Protein AF-A0A1I1LZX6-F1 (afdb_monomer)

pLDDT: mean 71.38, std 14.42, range [33.72, 91.56]

Sequence (367 aa):
MNTWLRYVNDFILLLLLSLLTEKGEIVHIVLFLLAGHICLLPIVKIGQNKKTWFVALFILQIIVCYSMALFSSISCVLLPFFFFLVYAKDNVSPFHKLLGAFLWFFCSFLLHMQFPSIWEIGLLILHTLLTLWMTSFNRNQQVMRLLSVTTIGVISFLIIPLFPYVRAGIAYAIQWIALGVGYILNPLFLTSEQNQTDHSLNTNLTQGKLEPPPGPTKEYDPFIIQCLTSLIIVIVAIYVIRKLYKRRHEFKLGRMSAYEPIIVGPEQESIQKRNRKLRPPNNAIRKEIFKLEKKLKPPFNRRRGETVEQWMERLRTEEDIYIQSNIIIEAYSTARYGEKEDSTLLQQFKTEAHTLYNYKKVVNKKK

Secondary structure (DSSP, 8-state):
--HHHHHHHHHHHHHHHHHHHSSS-HHHHHHHHHHHHHHHHHHHH--S-HHHHHHHHHHHHHHHHHHTT-S-TTHHHHHHHHHHHHHH-TT--HHHHHHHHHHHHHHHHHHH-SPPPHHHHHHHHHHHHHHHHHH-SSHHHHHHHHHHHHHHHHHHHHHGGGHHHHHHHHHHHHHHHHHHHHHHHHHHHHHHHHHHHHHHHHTTS----------------HHHHHHHHHHHHHHHHHHHHHHHHHTTTT---------PPPP-------GGGGG--PPPPSSHHHHHHHHHHHHPPTTSSPPTT--HHHHHHHHHHTS-----HHHHHHHHHHHHH-SS--HHHHHHHHHHHHHHHHHHHHHHHH-

Foldseek 3Di:
DPPVLLVVLLLLLLLLLLCLLAPDLNVLSVVLSVVLVVLVVVLVVPPPPSLVSLVVSLVVQLVVCVVVVSGPNVSSNVSSVSSSVSPVCPPDQLVNSLVVSVVSNVVSCVVVVDDDDPVSVVSNLVSVLSSLVVPDPDPVVNVVVNVVVVVVVVVVVVCVVVVVVVVVVVVVVVVVVVVVVCVVCVVVVVVVVVCVVVVVVVVPDDDDDDDDDDDDDDPDDVVVVVVVVVVVVVVVVVVVVVVCVVCPVPPPDDDDDDDDDDDDDPDDDDPVVVDDDDDQDDAPLSNLLVVLQVVDDPPLHDDVPADLLNSLVCCVPVVVDPAPSVLNVVQVVCSVPPPDDDPVSSVVNVVRSVSVVVVVVVVVVVD

Structure (mmCIF, N/CA/C/O backbone):
data_AF-A0A1I1LZX6-F1
#
_entry.id   AF-A0A1I1LZX6-F1
#
loop_
_atom_site.group_PDB
_atom_site.id
_atom_site.type_symbol
_atom_site.label_atom_id
_atom_site.label_alt_id
_atom_site.label_comp_id
_atom_site.label_asym_id
_atom_site.label_entity_id
_atom_site.label_seq_id
_atom_site.pdbx_PDB_ins_code
_atom_site.Cartn_x
_atom_site.Cartn_y
_atom_site.Cartn_z
_atom_site.occupancy
_atom_site.B_iso_or_equiv
_atom_site.auth_seq_id
_atom_site.auth_comp_id
_atom_site.auth_asym_id
_atom_site.auth_atom_id
_atom_site.pdbx_PDB_model_num
ATOM 1 N N . MET A 1 1 ? 20.671 -18.294 -8.561 1.00 52.97 1 MET A N 1
ATOM 2 C CA . MET A 1 1 ? 19.628 -17.320 -8.165 1.00 52.97 1 MET A CA 1
ATOM 3 C C . MET A 1 1 ? 18.414 -17.591 -9.038 1.00 52.97 1 MET A C 1
ATOM 5 O O . MET A 1 1 ? 18.595 -17.660 -10.246 1.00 52.97 1 MET A O 1
ATOM 9 N N . ASN A 1 2 ? 17.232 -17.841 -8.470 1.00 55.34 2 ASN A N 1
ATOM 10 C CA . ASN A 1 2 ? 16.067 -18.245 -9.266 1.00 55.34 2 ASN A CA 1
ATOM 11 C C . ASN A 1 2 ? 15.659 -17.095 -10.197 1.00 55.34 2 ASN A C 1
ATOM 13 O O . ASN A 1 2 ? 15.153 -16.075 -9.735 1.00 55.34 2 ASN A O 1
ATOM 17 N N . THR A 1 3 ? 15.904 -17.256 -11.497 1.00 66.94 3 THR A N 1
ATOM 18 C CA . THR A 1 3 ? 15.624 -16.269 -12.554 1.00 66.94 3 THR A CA 1
ATOM 19 C C . THR A 1 3 ? 14.176 -15.789 -12.524 1.00 66.94 3 THR A C 1
ATOM 21 O O . THR A 1 3 ? 13.921 -14.603 -12.700 1.00 66.94 3 THR A O 1
ATOM 24 N N . TRP A 1 4 ? 13.239 -16.675 -12.184 1.00 73.81 4 TRP A N 1
ATOM 25 C CA . TRP A 1 4 ? 11.821 -16.356 -12.016 1.00 73.81 4 TRP A CA 1
ATOM 26 C C . TRP A 1 4 ? 11.541 -15.296 -10.935 1.00 73.81 4 TRP A C 1
ATOM 28 O O . TRP A 1 4 ? 10.732 -14.400 -11.158 1.00 73.81 4 TRP A O 1
ATOM 38 N N . LEU A 1 5 ? 12.252 -15.327 -9.800 1.00 73.31 5 LEU A N 1
ATOM 39 C CA . LEU A 1 5 ? 12.034 -14.375 -8.700 1.00 73.31 5 LEU A CA 1
ATOM 40 C C . LEU A 1 5 ? 12.367 -12.934 -9.121 1.00 73.31 5 LEU A C 1
ATOM 42 O O . LEU A 1 5 ? 11.708 -11.990 -8.689 1.00 73.31 5 LEU A O 1
ATOM 46 N N . ARG A 1 6 ? 13.356 -12.772 -10.011 1.00 75.31 6 ARG A N 1
ATOM 47 C CA . ARG A 1 6 ? 13.731 -11.474 -10.584 1.00 75.31 6 ARG A CA 1
ATOM 48 C C . ARG A 1 6 ? 12.618 -10.912 -11.466 1.00 75.31 6 ARG A C 1
ATOM 50 O O . ARG A 1 6 ? 12.264 -9.752 -11.296 1.00 75.31 6 ARG A O 1
ATOM 57 N N . TYR A 1 7 ? 12.032 -11.737 -12.334 1.00 77.88 7 TYR A N 1
ATOM 58 C CA . TYR A 1 7 ? 10.910 -11.328 -13.185 1.00 77.88 7 TYR A CA 1
ATOM 59 C C . TYR A 1 7 ? 9.669 -10.954 -12.370 1.00 77.88 7 TYR A C 1
ATOM 61 O O . TYR A 1 7 ? 9.033 -9.946 -12.655 1.00 77.88 7 TYR A O 1
ATOM 69 N N . VAL A 1 8 ? 9.360 -11.713 -11.314 1.00 82.06 8 VAL A N 1
ATOM 70 C CA . VAL A 1 8 ? 8.247 -11.388 -10.406 1.00 82.06 8 VAL A CA 1
ATOM 71 C C . VAL A 1 8 ? 8.490 -10.059 -9.689 1.00 82.06 8 VAL A C 1
ATOM 73 O O . VAL A 1 8 ? 7.590 -9.226 -9.619 1.00 82.06 8 VAL A O 1
ATOM 76 N N . ASN A 1 9 ? 9.706 -9.822 -9.190 1.00 84.44 9 ASN A N 1
ATOM 77 C CA . ASN A 1 9 ? 10.035 -8.565 -8.521 1.00 84.44 9 ASN A CA 1
ATOM 78 C C . ASN A 1 9 ? 9.993 -7.357 -9.471 1.00 84.44 9 ASN A C 1
ATOM 80 O O . ASN A 1 9 ? 9.554 -6.280 -9.070 1.00 84.44 9 ASN A O 1
ATOM 84 N N . ASP A 1 10 ? 10.433 -7.541 -10.717 1.00 83.12 10 ASP A N 1
ATOM 85 C CA . ASP A 1 10 ? 10.398 -6.515 -11.760 1.00 83.12 10 ASP A CA 1
ATOM 86 C C . ASP A 1 10 ? 8.955 -6.204 -12.200 1.00 83.12 10 ASP A C 1
ATOM 88 O O . ASP A 1 10 ? 8.613 -5.037 -12.384 1.00 83.12 10 ASP A O 1
ATOM 92 N N . PHE A 1 11 ? 8.077 -7.211 -12.266 1.00 85.62 11 PHE A N 1
ATOM 93 C CA . PHE A 1 11 ? 6.643 -7.012 -12.496 1.00 85.62 11 PHE A CA 1
ATOM 94 C C . PHE A 1 11 ? 5.980 -6.225 -11.358 1.00 85.62 11 PHE A C 1
ATOM 96 O O . PHE A 1 11 ? 5.255 -5.265 -11.613 1.00 85.62 11 PHE A O 1
ATOM 103 N N . ILE A 1 12 ? 6.253 -6.595 -10.101 1.00 86.88 12 ILE A N 1
ATOM 104 C CA . ILE A 1 12 ? 5.717 -5.900 -8.917 1.00 86.88 12 ILE A CA 1
ATOM 105 C C . ILE A 1 12 ? 6.181 -4.442 -8.890 1.00 86.88 12 ILE A C 1
ATOM 107 O O . ILE A 1 12 ? 5.385 -3.554 -8.591 1.00 86.88 12 ILE A O 1
ATOM 111 N N . LEU A 1 13 ? 7.444 -4.186 -9.242 1.00 88.44 13 LEU A N 1
ATOM 112 C CA . LEU A 1 13 ? 7.966 -2.831 -9.384 1.00 88.44 13 LEU A CA 1
ATOM 113 C C . LEU A 1 13 ? 7.198 -2.041 -10.444 1.00 88.44 13 LEU A C 1
ATOM 115 O O . LEU A 1 13 ? 6.816 -0.903 -10.196 1.00 88.44 13 LEU A O 1
ATOM 119 N N . LEU A 1 14 ? 6.956 -2.634 -11.613 1.00 87.94 14 LEU A N 1
ATOM 120 C CA . LEU A 1 14 ? 6.262 -1.948 -12.701 1.00 87.94 14 LEU A CA 1
ATOM 121 C C . LEU A 1 14 ? 4.804 -1.652 -12.359 1.00 87.94 14 LEU A C 1
ATOM 123 O O . LEU A 1 14 ? 4.310 -0.568 -12.661 1.00 87.94 14 LEU A O 1
ATOM 127 N N . LEU A 1 15 ? 4.139 -2.587 -11.680 1.00 87.94 15 LEU A N 1
ATOM 128 C CA . LEU A 1 15 ? 2.792 -2.398 -11.158 1.00 87.94 15 LEU A CA 1
ATOM 129 C C . LEU A 1 15 ? 2.749 -1.253 -10.137 1.00 87.94 15 LEU A C 1
ATOM 131 O O . LEU A 1 15 ? 1.888 -0.384 -10.236 1.00 87.94 15 LEU A O 1
ATOM 135 N N . LEU A 1 16 ? 3.703 -1.219 -9.200 1.00 89.38 16 LEU A N 1
ATOM 136 C CA . LEU A 1 16 ? 3.833 -0.143 -8.217 1.00 89.38 16 LEU A CA 1
ATOM 137 C C . LEU A 1 16 ? 4.041 1.216 -8.894 1.00 89.38 16 LEU A C 1
ATOM 139 O O . LEU A 1 16 ? 3.320 2.160 -8.589 1.00 89.38 16 LEU A O 1
ATOM 143 N N . LEU A 1 17 ? 5.005 1.315 -9.814 1.00 89.38 17 LEU A N 1
ATOM 144 C CA . LEU A 1 17 ? 5.284 2.555 -10.542 1.00 89.38 17 LEU A CA 1
ATOM 145 C C . LEU A 1 17 ? 4.050 3.025 -11.317 1.00 89.38 17 LEU A C 1
ATOM 147 O O . LEU A 1 17 ? 3.739 4.210 -11.290 1.00 89.38 17 LEU A O 1
ATOM 151 N N . SER A 1 18 ? 3.317 2.095 -11.934 1.00 86.62 18 SER A N 1
ATOM 152 C CA . SER A 1 18 ? 2.129 2.429 -12.719 1.00 86.62 18 SER A CA 1
ATOM 153 C C . SER A 1 18 ? 0.986 2.970 -11.861 1.00 86.62 18 SER A C 1
ATOM 155 O O . SER A 1 18 ? 0.384 3.979 -12.214 1.00 86.62 18 SER A O 1
ATOM 157 N N . LEU A 1 19 ? 0.731 2.347 -10.707 1.00 87.25 19 LEU A N 1
ATOM 158 C CA . LEU A 1 19 ? -0.285 2.802 -9.750 1.00 87.25 19 LEU A CA 1
ATOM 159 C C . LEU A 1 19 ? 0.082 4.134 -9.079 1.00 87.25 19 LEU A C 1
ATOM 161 O O . LEU A 1 19 ? -0.802 4.905 -8.722 1.00 87.25 19 LEU A O 1
ATOM 165 N N . LEU A 1 20 ? 1.378 4.412 -8.906 1.00 86.00 20 LEU A N 1
ATOM 166 C CA . LEU A 1 20 ? 1.857 5.693 -8.374 1.00 86.00 20 LEU A CA 1
ATOM 167 C C . LEU A 1 20 ? 1.750 6.840 -9.384 1.00 86.00 20 LEU A C 1
ATOM 169 O O . LEU A 1 20 ? 1.715 7.999 -8.971 1.00 86.00 20 LEU A O 1
ATOM 173 N N . THR A 1 21 ? 1.767 6.522 -10.679 1.00 84.81 21 THR A N 1
ATOM 174 C CA . THR A 1 21 ? 1.682 7.491 -11.777 1.00 84.81 21 THR A CA 1
ATOM 175 C C . THR A 1 21 ? 0.237 7.832 -12.124 1.00 84.81 21 THR A C 1
ATOM 177 O O . THR A 1 21 ? -0.077 9.013 -12.231 1.00 84.81 21 THR A O 1
ATOM 180 N N . GLU A 1 22 ? -0.641 6.832 -12.261 1.00 82.19 22 GLU A N 1
ATOM 181 C CA . GLU A 1 22 ? -2.046 7.056 -12.615 1.00 82.19 22 GLU A CA 1
ATOM 182 C C . GLU A 1 22 ? -2.983 6.551 -11.510 1.00 82.19 22 GLU A C 1
ATOM 184 O O . GLU A 1 22 ? -3.030 5.358 -11.198 1.00 82.19 22 GLU A O 1
ATOM 189 N N . LYS A 1 23 ? -3.765 7.462 -10.916 1.00 72.00 23 LYS A N 1
ATOM 190 C CA . LYS A 1 23 ? -4.721 7.128 -9.852 1.00 72.00 23 LYS A CA 1
ATOM 191 C C . LYS A 1 23 ? -6.118 6.901 -10.425 1.00 72.00 23 LYS A C 1
ATOM 193 O O . LYS A 1 23 ? -6.702 7.809 -11.001 1.00 72.00 23 LYS A O 1
ATOM 198 N N . GLY A 1 24 ? -6.688 5.721 -10.174 1.00 70.00 24 GLY A N 1
ATOM 199 C CA . GLY A 1 24 ? -8.109 5.427 -10.422 1.00 70.00 24 GLY A CA 1
ATOM 200 C C . GLY A 1 24 ? -8.411 4.581 -11.662 1.00 70.00 24 GLY A C 1
ATOM 201 O O . GLY A 1 24 ? -9.478 3.980 -11.727 1.00 70.00 24 GLY A O 1
ATOM 202 N N . GLU A 1 25 ? -7.462 4.423 -12.585 1.00 77.56 25 GLU A N 1
ATOM 203 C CA . GLU A 1 25 ? -7.667 3.710 -13.856 1.00 77.56 25 GLU A CA 1
ATOM 204 C C . GLU A 1 25 ? -7.004 2.324 -13.887 1.00 77.56 25 GLU A C 1
ATOM 206 O O . GLU A 1 25 ? -6.232 1.965 -14.777 1.00 77.56 25 GLU A O 1
ATOM 211 N N . ILE A 1 26 ? -7.325 1.501 -12.885 1.00 81.44 26 ILE A N 1
ATOM 212 C CA . ILE A 1 26 ? -6.700 0.182 -12.678 1.00 81.44 26 ILE A CA 1
ATOM 213 C C . ILE A 1 26 ? -6.851 -0.721 -13.915 1.00 81.44 26 ILE A C 1
ATOM 215 O O . ILE A 1 26 ? -5.927 -1.455 -14.259 1.00 81.44 26 ILE A O 1
ATOM 219 N N . VAL A 1 27 ? -7.993 -0.656 -14.607 1.00 82.44 27 VAL A N 1
ATOM 220 C CA . VAL A 1 27 ? -8.262 -1.481 -15.796 1.00 82.44 27 VAL A CA 1
ATOM 221 C C . VAL A 1 27 ? -7.297 -1.143 -16.936 1.00 82.44 27 VAL A C 1
ATOM 223 O O . VAL A 1 27 ? -6.711 -2.055 -17.520 1.00 82.44 27 VAL A O 1
ATOM 226 N N . HIS A 1 28 ? -7.077 0.145 -17.213 1.00 83.38 28 HIS A N 1
ATOM 227 C CA . HIS A 1 28 ? -6.158 0.596 -18.262 1.00 83.38 28 HIS A CA 1
ATOM 228 C C . HIS A 1 28 ? -4.707 0.251 -17.920 1.00 83.38 28 HIS A C 1
ATOM 230 O O . HIS A 1 28 ? -3.978 -0.243 -18.780 1.00 83.38 28 HIS A O 1
ATOM 236 N N . ILE A 1 29 ? -4.314 0.385 -16.648 1.00 84.69 29 ILE A N 1
ATOM 237 C CA . ILE A 1 29 ? -2.990 -0.033 -16.163 1.00 84.69 29 ILE A CA 1
ATOM 238 C C . ILE A 1 29 ? -2.776 -1.536 -16.379 1.00 84.69 29 ILE A C 1
ATOM 240 O O . ILE A 1 29 ? -1.755 -1.945 -16.931 1.00 84.69 29 ILE A O 1
ATOM 244 N N . VAL A 1 30 ? -3.731 -2.376 -15.972 1.00 84.88 30 VAL A N 1
ATOM 245 C CA . VAL A 1 30 ? -3.618 -3.835 -16.128 1.00 84.88 30 VAL A CA 1
ATOM 246 C C . VAL A 1 30 ? -3.551 -4.220 -17.605 1.00 84.88 30 VAL A C 1
ATOM 248 O O . VAL A 1 30 ? -2.715 -5.046 -17.975 1.00 84.88 30 VAL A O 1
ATOM 251 N N . LEU A 1 31 ? -4.373 -3.599 -18.456 1.00 84.81 31 LEU A N 1
ATOM 252 C CA . LEU A 1 31 ? -4.361 -3.830 -19.900 1.00 84.81 31 LEU A CA 1
ATOM 253 C C . LEU A 1 31 ? -3.009 -3.445 -20.521 1.00 84.81 31 LEU A C 1
ATOM 255 O O . LEU A 1 31 ? -2.438 -4.232 -21.277 1.00 84.81 31 LEU A O 1
ATOM 259 N N . PHE A 1 32 ? -2.472 -2.275 -20.160 1.00 88.44 32 PHE A N 1
ATOM 260 C CA . PHE A 1 32 ? -1.161 -1.797 -20.603 1.00 88.44 32 PHE A CA 1
ATOM 261 C C . PHE A 1 32 ? -0.043 -2.767 -20.208 1.00 88.44 32 PHE A C 1
ATOM 263 O O . PHE A 1 32 ? 0.771 -3.158 -21.047 1.00 88.44 32 PHE A O 1
ATOM 270 N N . LEU A 1 33 ? -0.029 -3.209 -18.946 1.00 87.00 33 LEU A N 1
ATOM 271 C CA . LEU A 1 33 ? 0.949 -4.177 -18.457 1.00 87.00 33 LEU A CA 1
ATOM 272 C C . LEU A 1 33 ? 0.845 -5.496 -19.222 1.00 87.00 33 LEU A C 1
ATOM 274 O O . LEU A 1 33 ? 1.865 -6.024 -19.660 1.00 87.00 33 LEU A O 1
ATOM 278 N N . LEU A 1 34 ? -0.364 -6.022 -19.404 1.00 86.31 34 LEU A N 1
ATOM 279 C CA . LEU A 1 34 ? -0.589 -7.302 -20.069 1.00 86.31 34 LEU A CA 1
ATOM 280 C C . LEU A 1 34 ? -0.139 -7.244 -21.536 1.00 86.31 34 LEU A C 1
ATOM 282 O O . LEU A 1 34 ? 0.663 -8.077 -21.961 1.00 86.31 34 LEU A O 1
ATOM 286 N N . ALA A 1 35 ? -0.564 -6.219 -22.279 1.00 85.88 35 ALA A N 1
ATOM 287 C CA . ALA A 1 35 ? -0.144 -6.001 -23.661 1.00 85.88 35 ALA A CA 1
ATOM 288 C C . ALA A 1 35 ? 1.380 -5.816 -23.773 1.00 85.88 35 ALA A C 1
ATOM 290 O O . ALA A 1 35 ? 2.025 -6.445 -24.612 1.00 85.88 35 ALA A O 1
ATOM 291 N N . GLY A 1 36 ? 1.981 -5.024 -22.878 1.00 84.50 36 GLY A N 1
ATOM 292 C CA . GLY A 1 36 ? 3.429 -4.820 -22.826 1.00 84.50 36 GLY A CA 1
ATOM 293 C C . GLY A 1 36 ? 4.209 -6.118 -22.597 1.00 84.50 36 GLY A C 1
ATOM 294 O O . GLY A 1 36 ? 5.207 -6.359 -23.275 1.00 84.50 36 GLY A O 1
ATOM 295 N N . HIS A 1 37 ? 3.740 -6.991 -21.700 1.00 84.56 37 HIS A N 1
ATOM 296 C CA . HIS A 1 37 ? 4.386 -8.282 -21.438 1.00 84.56 37 HIS A CA 1
ATOM 297 C C . HIS A 1 37 ? 4.218 -9.271 -22.596 1.00 84.56 37 HIS A C 1
ATOM 299 O O . HIS A 1 37 ? 5.168 -9.987 -22.907 1.00 84.56 37 HIS A O 1
ATOM 305 N N . ILE A 1 38 ? 3.066 -9.286 -23.278 1.00 85.44 38 ILE A N 1
ATOM 306 C CA . ILE A 1 38 ? 2.883 -10.089 -24.499 1.00 85.44 38 ILE A CA 1
ATOM 307 C C . ILE A 1 38 ? 3.890 -9.656 -25.570 1.00 85.44 38 ILE A C 1
ATOM 309 O O . ILE A 1 38 ? 4.571 -10.501 -26.151 1.00 85.44 38 ILE A O 1
ATOM 313 N N . CYS A 1 39 ? 4.048 -8.347 -25.782 1.00 84.25 39 CYS A N 1
ATOM 314 C CA . CYS A 1 39 ? 5.011 -7.797 -26.736 1.00 84.25 39 CYS A CA 1
ATOM 315 C C . CYS A 1 39 ? 6.478 -8.037 -26.335 1.00 84.25 39 CYS A C 1
ATOM 317 O O . CYS A 1 39 ? 7.358 -8.037 -27.195 1.00 84.25 39 CYS A O 1
ATOM 319 N N . LEU A 1 40 ? 6.761 -8.282 -25.053 1.00 82.69 40 LEU A N 1
ATOM 320 C CA . LEU A 1 40 ? 8.104 -8.590 -24.555 1.00 82.69 40 LEU A CA 1
ATOM 321 C C . LEU A 1 40 ? 8.569 -10.008 -24.939 1.00 82.69 40 LEU A C 1
ATOM 323 O O . LEU A 1 40 ? 9.752 -10.216 -25.214 1.00 82.69 40 LEU A O 1
ATOM 327 N N . LEU A 1 41 ? 7.654 -10.984 -24.988 1.00 82.38 41 LEU A N 1
ATOM 328 C CA . LEU A 1 41 ? 7.956 -12.389 -25.305 1.00 82.38 41 LEU A CA 1
ATOM 329 C C . LEU A 1 41 ? 8.746 -12.584 -26.619 1.00 82.38 41 LEU A C 1
ATOM 331 O O . LEU A 1 41 ? 9.776 -13.268 -26.583 1.00 82.38 41 LEU A O 1
ATOM 335 N N . PRO A 1 42 ? 8.345 -11.998 -27.769 1.00 81.56 42 PRO A N 1
ATOM 336 C CA . PRO A 1 42 ? 9.115 -12.128 -29.006 1.00 81.56 42 PRO A CA 1
ATOM 337 C C . PRO A 1 42 ? 10.486 -11.443 -28.918 1.00 81.56 42 PRO A C 1
ATOM 339 O O . PRO A 1 42 ? 11.467 -11.987 -29.422 1.00 81.56 42 PRO A O 1
ATOM 342 N N . ILE A 1 43 ? 10.596 -10.305 -28.224 1.00 82.19 43 ILE A N 1
ATOM 343 C CA . ILE A 1 43 ? 11.849 -9.539 -28.095 1.00 82.19 43 ILE A CA 1
ATOM 344 C C . ILE A 1 43 ? 12.892 -10.316 -27.286 1.00 82.19 43 ILE A C 1
ATOM 346 O O . ILE A 1 43 ? 14.067 -10.353 -27.651 1.00 82.19 43 ILE A O 1
ATOM 350 N N . VAL A 1 44 ? 12.476 -10.986 -26.208 1.00 76.75 44 VAL A N 1
ATOM 351 C CA . VAL A 1 44 ? 13.378 -11.814 -25.389 1.00 76.75 44 VAL A CA 1
ATOM 352 C C . VAL A 1 44 ? 13.940 -12.989 -26.198 1.00 76.75 44 VAL A C 1
ATOM 354 O O . VAL A 1 44 ? 15.113 -13.343 -26.021 1.00 76.75 44 VAL A O 1
ATOM 357 N N . LYS A 1 45 ? 13.129 -13.552 -27.106 1.00 79.50 45 LYS A N 1
ATOM 358 C CA . LYS A 1 45 ? 13.486 -14.677 -27.984 1.00 79.50 45 LYS A CA 1
ATOM 359 C C . LYS A 1 45 ? 14.437 -14.273 -29.117 1.00 79.50 45 LYS A C 1
ATOM 361 O O . LYS A 1 45 ? 15.243 -15.090 -29.557 1.00 79.50 45 LYS A O 1
ATOM 366 N N . ILE A 1 46 ? 14.380 -13.022 -29.569 1.00 77.75 46 ILE A N 1
ATOM 367 C CA . ILE A 1 46 ? 15.256 -12.486 -30.615 1.00 77.75 46 ILE A CA 1
ATOM 368 C C . ILE A 1 46 ? 16.630 -12.165 -29.998 1.00 77.75 46 ILE A C 1
ATOM 370 O O . ILE A 1 46 ? 16.792 -11.225 -29.228 1.00 77.75 46 ILE A O 1
ATOM 374 N N . GLY A 1 47 ? 17.643 -12.985 -30.295 1.00 64.25 47 GLY A N 1
ATOM 375 C CA . GLY A 1 47 ? 18.990 -12.862 -29.715 1.00 64.25 47 GLY A CA 1
ATOM 376 C C . GLY A 1 47 ? 19.804 -11.652 -30.200 1.00 64.25 47 GLY A C 1
ATOM 377 O O . GLY A 1 47 ? 20.665 -11.171 -29.467 1.00 64.25 47 GLY A O 1
ATOM 378 N N . GLN A 1 48 ? 19.524 -11.136 -31.401 1.00 73.75 48 GLN A N 1
ATOM 379 C CA . GLN A 1 48 ? 20.258 -10.031 -32.034 1.00 73.75 48 GLN A CA 1
ATOM 380 C C . GLN A 1 48 ? 19.445 -8.725 -32.019 1.00 73.75 48 GLN A C 1
ATOM 382 O O . GLN A 1 48 ? 18.228 -8.742 -32.145 1.00 73.75 48 GLN A O 1
ATOM 387 N N . ASN A 1 49 ? 20.105 -7.570 -31.873 1.00 76.00 49 ASN A N 1
ATOM 388 C CA . ASN A 1 49 ? 19.476 -6.235 -31.905 1.00 76.00 49 ASN A CA 1
ATOM 389 C C . ASN A 1 49 ? 18.352 -5.989 -30.874 1.00 76.00 49 ASN A C 1
ATOM 391 O O . ASN A 1 49 ? 17.476 -5.152 -31.095 1.00 76.00 49 ASN A O 1
ATOM 395 N N . LYS A 1 50 ? 18.400 -6.653 -29.708 1.00 79.06 50 LYS A N 1
ATOM 396 C CA . LYS A 1 50 ? 17.408 -6.496 -28.622 1.00 79.06 50 LYS A CA 1
ATOM 397 C C . LYS A 1 50 ? 17.112 -5.037 -28.268 1.00 79.06 50 LYS A C 1
ATOM 399 O O . LYS A 1 50 ? 15.954 -4.662 -28.125 1.00 79.06 50 LYS A O 1
ATOM 404 N N . LYS A 1 51 ? 18.148 -4.195 -28.172 1.00 81.75 51 LYS A N 1
ATOM 405 C CA . LYS A 1 51 ? 18.007 -2.769 -27.829 1.00 81.75 51 LYS A CA 1
ATOM 406 C C . LYS A 1 51 ? 17.119 -2.014 -28.823 1.00 81.75 51 LYS A C 1
ATOM 408 O O . LYS A 1 51 ? 16.272 -1.241 -28.396 1.00 81.75 51 LYS A O 1
ATOM 413 N N . THR A 1 52 ? 17.275 -2.269 -30.121 1.00 84.94 52 THR A N 1
ATOM 414 C CA . THR A 1 52 ? 16.483 -1.624 -31.179 1.00 84.94 52 THR A CA 1
ATOM 415 C C . THR A 1 52 ? 15.008 -1.998 -31.069 1.00 84.94 52 THR A C 1
ATOM 417 O O . THR A 1 52 ? 14.147 -1.127 -31.147 1.00 84.94 52 THR A O 1
ATOM 420 N N . TRP A 1 53 ? 14.712 -3.271 -30.796 1.00 86.19 53 TRP A N 1
ATOM 421 C CA . TRP A 1 53 ? 13.342 -3.746 -30.586 1.00 86.19 53 TRP A CA 1
ATOM 422 C C . TRP A 1 53 ? 12.704 -3.189 -29.310 1.00 86.19 53 TRP A C 1
ATOM 424 O O . TRP A 1 53 ? 11.526 -2.843 -29.325 1.00 86.19 53 TRP A O 1
ATOM 434 N N . PHE A 1 54 ? 13.471 -3.027 -28.227 1.00 85.81 54 PHE A N 1
ATOM 435 C CA . PHE A 1 54 ? 12.986 -2.351 -27.019 1.00 85.81 54 PHE A CA 1
ATOM 436 C C . PHE A 1 54 ? 12.673 -0.870 -27.257 1.00 85.81 54 PHE A C 1
ATOM 438 O O . PHE A 1 54 ? 11.671 -0.374 -26.749 1.00 85.81 54 PHE A O 1
ATOM 445 N N . VAL A 1 55 ? 13.497 -0.166 -28.041 1.00 88.00 55 VAL A N 1
ATOM 446 C CA . VAL A 1 55 ? 13.232 1.232 -28.421 1.00 88.00 55 VAL A CA 1
ATOM 447 C C . VAL A 1 55 ? 11.997 1.326 -29.320 1.00 88.00 55 VAL A C 1
ATOM 449 O O . VAL A 1 55 ? 11.145 2.180 -29.091 1.00 88.00 55 VAL A O 1
ATOM 452 N N . ALA A 1 56 ? 11.846 0.421 -30.290 1.00 88.38 56 ALA A N 1
ATOM 453 C CA . ALA A 1 56 ? 10.654 0.359 -31.133 1.00 88.38 56 ALA A CA 1
ATOM 454 C C . ALA A 1 56 ? 9.382 0.097 -30.307 1.00 88.38 56 ALA A C 1
ATOM 456 O O . ALA A 1 56 ? 8.371 0.766 -30.512 1.00 88.38 56 ALA A O 1
ATOM 457 N N . LEU A 1 57 ? 9.447 -0.816 -29.329 1.00 89.25 57 LEU A N 1
ATOM 458 C CA . LEU A 1 57 ? 8.338 -1.085 -28.413 1.00 89.25 57 LEU A CA 1
ATOM 459 C C . LEU A 1 57 ? 7.989 0.143 -27.563 1.00 89.25 57 LEU A C 1
ATOM 461 O O . LEU A 1 57 ? 6.812 0.437 -27.394 1.00 89.25 57 LEU A O 1
ATOM 465 N N . PHE A 1 58 ? 8.988 0.875 -27.065 1.00 89.81 58 PHE A N 1
ATOM 466 C CA . PHE A 1 58 ? 8.774 2.107 -26.302 1.00 89.81 58 PHE A CA 1
ATOM 467 C C . PHE A 1 58 ? 8.038 3.174 -27.126 1.00 89.81 58 PHE A C 1
ATOM 469 O O . PHE A 1 58 ? 7.041 3.727 -26.663 1.00 89.81 58 PHE A O 1
ATOM 476 N N . ILE A 1 59 ? 8.473 3.417 -28.367 1.00 90.88 59 ILE A N 1
ATOM 477 C CA . ILE A 1 59 ? 7.817 4.379 -29.268 1.00 90.88 59 ILE A CA 1
ATOM 478 C C . ILE A 1 59 ? 6.383 3.930 -29.577 1.00 90.88 59 ILE A C 1
ATOM 480 O O . ILE A 1 59 ? 5.453 4.730 -29.490 1.00 90.88 59 ILE A O 1
ATOM 484 N N . LEU A 1 60 ? 6.191 2.645 -29.886 1.00 91.56 60 LEU A N 1
ATOM 485 C CA . LEU A 1 60 ? 4.871 2.082 -30.158 1.00 91.56 60 LEU A CA 1
ATOM 486 C C . LEU A 1 60 ? 3.931 2.235 -28.955 1.00 91.56 60 LEU A C 1
ATOM 488 O O . LEU A 1 60 ? 2.784 2.634 -29.127 1.00 91.56 60 LEU A O 1
ATOM 492 N N . GLN A 1 61 ? 4.414 1.961 -27.740 1.00 90.00 61 GLN A N 1
ATOM 493 C CA . GLN A 1 61 ? 3.635 2.122 -26.512 1.00 90.00 61 GLN A CA 1
ATOM 494 C C . GLN A 1 61 ? 3.189 3.574 -26.304 1.00 90.00 61 GLN A C 1
ATOM 496 O O . GLN A 1 61 ? 2.029 3.789 -25.972 1.00 90.00 61 GLN A O 1
ATOM 501 N N . ILE A 1 62 ? 4.055 4.564 -26.556 1.00 89.56 62 ILE A N 1
ATOM 502 C CA . ILE A 1 62 ? 3.674 5.986 -26.473 1.00 89.56 62 ILE A CA 1
ATOM 503 C C . ILE A 1 62 ? 2.569 6.313 -27.483 1.00 89.56 62 ILE A C 1
ATOM 505 O O . ILE A 1 62 ? 1.565 6.921 -27.115 1.00 89.56 62 ILE A O 1
ATOM 509 N N . ILE A 1 63 ? 2.726 5.885 -28.741 1.00 89.19 63 ILE A N 1
ATOM 510 C CA . ILE A 1 63 ? 1.740 6.136 -29.805 1.00 89.19 63 ILE A CA 1
ATOM 511 C C . ILE A 1 63 ? 0.388 5.505 -29.450 1.00 89.19 63 ILE A C 1
ATOM 513 O O . ILE A 1 63 ? -0.650 6.147 -29.603 1.00 89.19 63 ILE A O 1
ATOM 517 N N . VAL A 1 64 ? 0.381 4.267 -28.952 1.00 88.69 64 VAL A N 1
ATOM 518 C CA . VAL A 1 64 ? -0.848 3.557 -28.566 1.00 88.69 64 VAL A CA 1
ATOM 519 C C . VAL A 1 64 ? -1.509 4.210 -27.352 1.00 88.69 64 VAL A C 1
ATOM 521 O O . VAL A 1 64 ? -2.704 4.490 -27.401 1.00 88.69 64 VAL A O 1
ATOM 524 N N . CYS A 1 65 ? -0.751 4.516 -26.294 1.00 86.19 65 CYS A N 1
ATOM 525 C CA . CYS A 1 65 ? -1.286 5.188 -25.107 1.00 86.19 65 CYS A CA 1
ATOM 526 C C . CYS A 1 65 ? -1.915 6.544 -25.455 1.00 86.19 65 CYS A C 1
ATOM 528 O O . CYS A 1 65 ? -3.000 6.853 -24.966 1.00 86.19 65 CYS A O 1
ATOM 530 N N . TYR A 1 66 ? -1.265 7.313 -26.336 1.00 86.25 66 TYR A N 1
ATOM 531 C CA . TYR A 1 66 ? -1.747 8.625 -26.762 1.00 86.25 66 TYR A CA 1
ATOM 532 C C . TYR A 1 66 ? -2.959 8.535 -27.702 1.00 86.25 66 TYR A C 1
ATOM 534 O O . TYR A 1 66 ? -3.954 9.220 -27.489 1.00 86.25 66 TYR A O 1
ATOM 542 N N . SER A 1 67 ? -2.913 7.669 -28.721 1.00 83.88 67 SER A N 1
ATOM 543 C CA . SER A 1 67 ? -4.000 7.523 -29.709 1.00 83.88 67 SER A CA 1
ATOM 544 C C . SER A 1 67 ? -5.293 6.971 -29.113 1.00 83.88 67 SER A C 1
ATOM 546 O O . SER A 1 67 ? -6.376 7.365 -29.534 1.00 83.88 67 SER A O 1
ATOM 548 N N . MET A 1 68 ? -5.186 6.085 -28.123 1.00 83.19 68 MET A N 1
ATOM 549 C CA . MET A 1 68 ? -6.338 5.526 -27.419 1.00 83.19 68 MET A CA 1
ATOM 550 C C . MET A 1 68 ? -6.759 6.357 -26.198 1.00 83.19 68 MET A C 1
ATOM 552 O O . MET A 1 68 ? -7.709 5.968 -25.524 1.00 83.19 68 MET A O 1
ATOM 556 N N . ALA A 1 69 ? -6.063 7.468 -25.911 1.00 79.62 69 ALA A N 1
ATOM 557 C CA . ALA A 1 69 ? -6.289 8.336 -24.751 1.00 79.62 69 ALA A CA 1
ATOM 558 C C . ALA A 1 69 ? -6.435 7.552 -23.431 1.00 79.62 69 ALA A C 1
ATOM 560 O O . ALA A 1 69 ? -7.291 7.857 -22.606 1.00 79.62 69 ALA A O 1
ATOM 561 N N . LEU A 1 70 ? -5.611 6.512 -23.256 1.00 76.31 70 LEU A N 1
ATOM 562 C CA . LEU A 1 70 ? -5.729 5.568 -22.136 1.00 76.31 70 LEU A CA 1
ATOM 563 C C . LEU A 1 70 ? -5.282 6.153 -20.798 1.00 76.31 70 LEU A C 1
ATOM 565 O O . LEU A 1 70 ? -5.567 5.550 -19.775 1.00 76.31 70 LEU A O 1
ATOM 569 N N . PHE A 1 71 ? -4.516 7.243 -20.824 1.00 82.94 71 PHE A N 1
ATOM 570 C CA . PHE A 1 71 ? -3.934 7.879 -19.649 1.00 82.94 71 PHE A CA 1
ATOM 571 C C . PHE A 1 71 ? -3.796 9.386 -19.878 1.00 82.94 71 PHE A C 1
ATOM 573 O O . PHE A 1 71 ? -3.839 9.871 -21.012 1.00 82.94 71 PHE A O 1
ATOM 580 N N . SER A 1 72 ? -3.504 10.122 -18.808 1.00 83.00 72 SER A N 1
ATOM 581 C CA . SER A 1 72 ? -3.038 11.506 -18.867 1.00 83.00 72 SER A CA 1
ATOM 582 C C . SER A 1 72 ? -1.836 11.674 -19.809 1.00 83.00 72 SER A C 1
ATOM 584 O O . SER A 1 72 ? -0.997 10.778 -19.959 1.00 83.00 72 SER A O 1
ATOM 586 N N . SER A 1 73 ? -1.702 12.858 -20.415 1.00 82.31 73 SER A N 1
ATOM 587 C CA . SER A 1 73 ? -0.624 13.185 -21.361 1.00 82.31 73 SER A CA 1
ATOM 588 C C . SER A 1 73 ? 0.776 12.926 -20.791 1.00 82.31 73 SER A C 1
ATOM 590 O O . SER A 1 73 ? 1.671 12.498 -21.516 1.00 82.31 73 SER A O 1
ATOM 592 N N . ILE A 1 74 ? 0.967 13.155 -19.487 1.00 83.88 74 ILE A N 1
ATOM 593 C CA . ILE A 1 74 ? 2.245 12.908 -18.799 1.00 83.88 74 ILE A CA 1
ATOM 594 C C . ILE A 1 74 ? 2.493 11.398 -18.678 1.00 83.88 74 ILE A C 1
ATOM 596 O O . ILE A 1 74 ? 3.578 10.897 -18.980 1.00 83.88 74 ILE A O 1
ATOM 600 N N . SER A 1 75 ? 1.464 10.657 -18.287 1.00 83.88 75 SER A N 1
ATOM 601 C CA . SER A 1 75 ? 1.516 9.220 -18.024 1.00 83.88 75 SER A CA 1
ATOM 602 C C . SER A 1 75 ? 1.683 8.392 -19.296 1.00 83.88 75 SER A C 1
ATOM 604 O O . SER A 1 75 ? 2.366 7.368 -19.267 1.00 83.88 75 SER A O 1
ATOM 606 N N . CYS A 1 76 ? 1.186 8.885 -20.435 1.00 86.00 76 CYS A N 1
ATOM 607 C CA . CYS A 1 76 ? 1.424 8.296 -21.755 1.00 86.00 76 CYS A CA 1
ATOM 608 C C . CYS A 1 76 ? 2.913 8.180 -22.110 1.00 86.00 76 CYS A C 1
ATOM 610 O O . CYS A 1 76 ? 3.289 7.278 -22.852 1.00 86.00 76 CYS A O 1
ATOM 612 N N . VAL A 1 77 ? 3.765 9.065 -21.584 1.00 86.75 77 VAL A N 1
ATOM 613 C CA . VAL A 1 77 ? 5.222 9.015 -21.791 1.00 86.75 77 VAL A CA 1
ATOM 614 C C . VAL A 1 77 ? 5.909 8.283 -20.640 1.00 86.75 77 VAL A C 1
ATOM 616 O O . VAL A 1 77 ? 6.823 7.481 -20.845 1.00 86.75 77 VAL A O 1
ATOM 619 N N . LEU A 1 78 ? 5.455 8.543 -19.417 1.00 87.75 78 LEU A N 1
ATOM 620 C CA . LEU A 1 78 ? 6.122 8.104 -18.200 1.00 87.75 78 LEU A CA 1
ATOM 621 C C . LEU A 1 78 ? 5.957 6.595 -17.933 1.00 87.75 78 LEU A C 1
ATOM 623 O O . LEU A 1 78 ? 6.913 5.937 -17.520 1.00 87.75 78 LEU A O 1
ATOM 627 N N . LEU A 1 79 ? 4.788 6.019 -18.240 1.00 87.88 79 LEU A N 1
ATOM 628 C CA . LEU A 1 79 ? 4.530 4.581 -18.088 1.00 87.88 79 LEU A CA 1
ATOM 629 C C . LEU A 1 79 ? 5.375 3.728 -19.057 1.00 87.88 79 LEU A C 1
ATOM 631 O O . LEU A 1 79 ? 6.083 2.831 -18.582 1.00 87.88 79 LEU A O 1
ATOM 635 N N . PRO A 1 80 ? 5.409 4.009 -20.379 1.00 89.38 80 PRO A N 1
ATOM 636 C CA . PRO A 1 80 ? 6.346 3.341 -21.284 1.00 89.38 80 PRO A CA 1
ATOM 637 C C . PRO A 1 80 ? 7.808 3.544 -20.881 1.00 89.38 80 PRO A C 1
ATOM 639 O O . PRO A 1 80 ? 8.627 2.641 -21.048 1.00 89.38 80 PRO A O 1
ATOM 642 N N . PHE A 1 81 ? 8.153 4.701 -20.308 1.00 88.44 81 PHE A N 1
ATOM 643 C CA . PHE A 1 81 ? 9.522 4.977 -19.877 1.00 88.44 81 PHE A CA 1
ATOM 644 C C . PHE A 1 81 ? 9.944 4.067 -18.720 1.00 88.44 81 PHE A C 1
ATOM 646 O O . PHE A 1 81 ? 11.029 3.483 -18.758 1.00 88.44 81 PHE A O 1
ATOM 653 N N . PHE A 1 82 ? 9.077 3.868 -17.724 1.00 88.44 82 PHE A N 1
ATOM 654 C CA . PHE A 1 82 ? 9.324 2.892 -16.663 1.00 88.44 82 PHE A CA 1
ATOM 655 C C . PHE A 1 82 ? 9.389 1.463 -17.187 1.00 88.44 82 PHE A C 1
ATOM 657 O O . PHE A 1 82 ? 10.286 0.717 -16.789 1.00 88.44 82 PHE A O 1
ATOM 664 N N . PHE A 1 83 ? 8.502 1.100 -18.117 1.00 86.69 83 PHE A N 1
ATOM 665 C CA . PHE A 1 83 ? 8.550 -0.196 -18.789 1.00 86.69 83 PHE A CA 1
ATOM 666 C C . PHE A 1 83 ? 9.912 -0.440 -19.451 1.00 86.69 83 PHE A C 1
ATOM 668 O O . PHE A 1 83 ? 10.561 -1.463 -19.215 1.00 86.69 83 PHE A O 1
ATOM 675 N N . PHE A 1 84 ? 10.393 0.543 -20.212 1.00 86.62 84 PHE A N 1
ATOM 676 C CA . PHE A 1 84 ? 11.695 0.497 -20.862 1.00 86.62 84 PHE A CA 1
ATOM 677 C C . PHE A 1 84 ? 12.847 0.419 -19.851 1.00 86.62 84 PHE A C 1
ATOM 679 O O . PHE A 1 84 ? 13.742 -0.408 -20.007 1.00 86.62 84 PHE A O 1
ATOM 686 N N . LEU A 1 85 ? 12.835 1.221 -18.783 1.00 84.75 85 LEU A N 1
ATOM 687 C CA . LEU A 1 85 ? 13.913 1.241 -17.788 1.00 84.75 85 LEU A CA 1
ATOM 688 C C . LEU A 1 85 ? 14.053 -0.112 -17.073 1.00 84.75 85 LEU A C 1
ATOM 690 O O . LEU A 1 85 ? 15.172 -0.599 -16.886 1.00 84.75 85 LEU A O 1
ATOM 694 N N . VAL A 1 86 ? 12.931 -0.740 -16.709 1.00 84.06 86 VAL A N 1
ATOM 695 C CA . VAL A 1 86 ? 12.923 -2.023 -15.992 1.00 84.06 86 VAL A CA 1
ATOM 696 C C . VAL A 1 86 ? 13.432 -3.173 -16.864 1.00 84.06 86 VAL A C 1
ATOM 698 O O . VAL A 1 86 ? 14.174 -4.014 -16.344 1.00 84.06 86 VAL A O 1
ATOM 701 N N . TYR A 1 87 ? 13.073 -3.197 -18.155 1.00 79.25 87 TYR A N 1
ATOM 702 C CA . TYR A 1 87 ? 13.299 -4.346 -19.042 1.00 79.25 87 TYR A CA 1
ATOM 703 C C . TYR A 1 87 ? 14.400 -4.176 -20.097 1.00 79.25 87 TYR A C 1
ATOM 705 O O . TYR A 1 87 ? 15.042 -5.160 -20.449 1.00 79.25 87 TYR A O 1
ATOM 713 N N . ALA A 1 88 ? 14.669 -2.970 -20.599 1.00 73.12 88 ALA A N 1
ATOM 714 C CA . ALA A 1 88 ? 15.687 -2.764 -21.636 1.00 73.12 88 ALA A CA 1
ATOM 715 C C . ALA A 1 88 ? 17.119 -2.758 -21.075 1.00 73.12 88 ALA A C 1
ATOM 717 O O . ALA A 1 88 ? 18.089 -2.957 -21.813 1.00 73.12 88 ALA A O 1
ATOM 718 N N . LYS A 1 89 ? 17.278 -2.510 -19.768 1.00 68.81 89 LYS A N 1
ATOM 719 C CA . LYS A 1 89 ? 18.581 -2.410 -19.105 1.00 68.81 89 LYS A CA 1
ATOM 720 C C . LYS A 1 89 ? 18.823 -3.628 -18.208 1.00 68.81 89 LYS A C 1
ATOM 722 O O . LYS A 1 89 ? 18.712 -3.561 -16.986 1.00 68.81 89 LYS A O 1
ATOM 727 N N . ASP A 1 90 ? 19.240 -4.732 -18.829 1.00 63.25 90 ASP A N 1
ATOM 728 C CA . ASP A 1 90 ? 19.527 -6.022 -18.168 1.00 63.25 90 ASP A CA 1
ATOM 729 C C . ASP A 1 90 ? 20.542 -5.934 -17.003 1.00 63.25 90 ASP A C 1
ATOM 731 O O . ASP A 1 90 ? 20.536 -6.780 -16.104 1.00 63.25 90 ASP A O 1
ATOM 735 N N . ASN A 1 91 ? 21.375 -4.886 -16.969 1.00 62.09 91 ASN A N 1
ATOM 736 C CA . ASN A 1 91 ? 22.470 -4.703 -16.006 1.00 62.09 91 ASN A CA 1
ATOM 737 C C . ASN A 1 91 ? 22.128 -3.821 -14.790 1.00 62.09 91 ASN A C 1
ATOM 739 O O . ASN A 1 91 ? 23.019 -3.495 -14.005 1.00 62.09 91 ASN A O 1
ATOM 743 N N . VAL A 1 92 ? 20.876 -3.387 -14.611 1.00 68.81 92 VAL A N 1
ATOM 744 C CA . VAL A 1 92 ? 20.520 -2.595 -13.420 1.00 68.81 92 VAL A CA 1
ATOM 745 C C . VAL A 1 92 ? 20.506 -3.500 -12.193 1.00 68.81 92 VAL A C 1
ATOM 747 O O . VAL A 1 92 ? 19.734 -4.462 -12.133 1.00 68.81 92 VAL A O 1
ATOM 750 N N . SER A 1 93 ? 21.351 -3.188 -11.205 1.00 73.06 93 SER A N 1
ATOM 751 C CA . SER A 1 93 ? 21.383 -3.963 -9.967 1.00 73.06 93 SER A CA 1
ATOM 752 C C . SER A 1 93 ? 20.064 -3.806 -9.190 1.00 73.06 93 SER A C 1
ATOM 754 O O . SER A 1 93 ? 19.459 -2.728 -9.227 1.00 73.06 93 SER A O 1
ATOM 756 N N . PRO A 1 94 ? 19.611 -4.841 -8.456 1.00 74.94 94 PRO A N 1
ATOM 757 C CA . PRO A 1 94 ? 18.353 -4.791 -7.704 1.00 74.94 94 PRO A CA 1
ATOM 758 C C . PRO A 1 94 ? 18.264 -3.605 -6.731 1.00 74.94 94 PRO A C 1
ATOM 760 O O . PRO A 1 94 ? 17.193 -3.044 -6.529 1.00 74.94 94 PRO A O 1
ATOM 763 N N . PHE A 1 95 ? 19.402 -3.161 -6.189 1.00 72.44 95 PHE A N 1
ATOM 764 C CA . PHE A 1 95 ? 19.481 -1.987 -5.319 1.00 72.44 95 PHE A CA 1
ATOM 765 C C . PHE A 1 95 ? 19.109 -0.675 -6.030 1.00 72.44 95 PHE A C 1
ATOM 767 O O . PHE A 1 95 ? 18.386 0.140 -5.466 1.00 72.44 95 PHE A O 1
ATOM 774 N N . HIS A 1 96 ? 19.545 -0.471 -7.277 1.00 76.00 96 HIS A N 1
ATOM 775 C CA . HIS A 1 96 ? 19.181 0.733 -8.035 1.00 76.00 96 HIS A CA 1
ATOM 776 C C . HIS A 1 96 ? 17.686 0.752 -8.371 1.00 76.00 96 HIS A C 1
ATOM 778 O O . HIS A 1 96 ? 17.071 1.815 -8.354 1.00 76.00 96 HIS A O 1
ATOM 784 N N . LYS A 1 97 ? 17.088 -0.422 -8.627 1.00 81.31 97 LYS A N 1
ATOM 785 C CA . LYS A 1 97 ? 15.638 -0.554 -8.833 1.00 81.31 97 LYS A CA 1
ATOM 786 C C . LYS A 1 97 ? 14.856 -0.192 -7.565 1.00 81.31 97 LYS A C 1
AT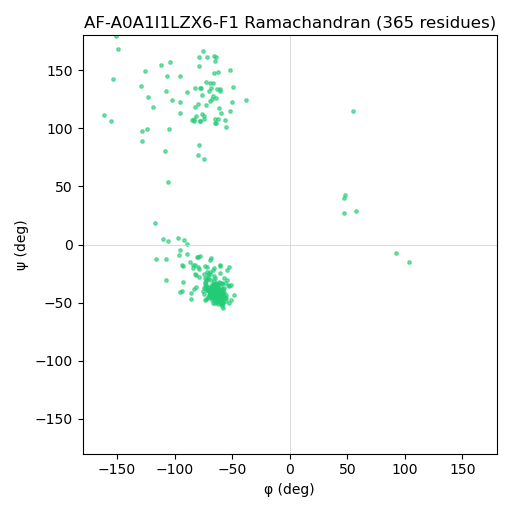OM 788 O O . LYS A 1 97 ? 13.901 0.574 -7.639 1.00 81.31 97 LYS A O 1
ATOM 793 N N . LEU A 1 98 ? 15.329 -0.654 -6.405 1.00 80.62 98 LEU A N 1
ATOM 794 C CA . LEU A 1 98 ? 14.768 -0.303 -5.099 1.00 80.62 98 LEU A CA 1
ATOM 795 C C . LEU A 1 98 ? 14.850 1.203 -4.819 1.00 80.62 98 LEU A C 1
ATOM 797 O O . LEU A 1 98 ? 13.864 1.810 -4.410 1.00 80.62 98 LEU A O 1
ATOM 801 N N . LEU A 1 99 ? 16.013 1.815 -5.061 1.00 77.19 99 LEU A N 1
ATOM 802 C CA . LEU A 1 99 ? 16.203 3.255 -4.888 1.00 77.19 99 LEU A CA 1
ATOM 803 C C . LEU A 1 99 ? 15.270 4.055 -5.808 1.00 77.19 99 LEU A C 1
ATOM 805 O O . LEU A 1 99 ? 14.641 5.009 -5.359 1.00 77.19 99 LEU A O 1
ATOM 809 N N . GLY A 1 100 ? 15.136 3.634 -7.069 1.00 80.56 100 GLY A N 1
ATOM 810 C CA . GLY A 1 100 ? 14.192 4.224 -8.017 1.00 80.56 100 GLY A CA 1
ATOM 811 C C . GLY A 1 100 ? 12.742 4.136 -7.539 1.00 80.56 100 GLY A C 1
ATOM 812 O O . GLY A 1 100 ? 12.019 5.125 -7.625 1.00 80.56 100 GLY A O 1
ATOM 813 N N . ALA A 1 101 ? 12.338 2.998 -6.963 1.00 84.88 101 ALA A N 1
ATOM 814 C CA . ALA A 1 101 ? 11.005 2.823 -6.387 1.00 84.88 101 ALA A CA 1
ATOM 815 C C . ALA A 1 101 ? 10.738 3.814 -5.243 1.00 84.88 101 ALA A C 1
ATOM 817 O O . ALA A 1 101 ? 9.695 4.460 -5.227 1.00 84.88 101 ALA A O 1
ATOM 818 N N . PHE A 1 102 ? 11.689 3.983 -4.317 1.00 83.44 102 PHE A N 1
ATOM 819 C CA . PHE A 1 102 ? 11.559 4.942 -3.214 1.00 83.44 102 PHE A CA 1
ATOM 820 C C . PHE A 1 102 ? 11.538 6.398 -3.689 1.00 83.44 102 PHE A C 1
ATOM 822 O O . PHE A 1 102 ? 10.725 7.184 -3.205 1.00 83.44 102 PHE A O 1
ATOM 829 N N . LEU A 1 103 ? 12.403 6.758 -4.642 1.00 83.94 103 LEU A N 1
ATOM 830 C CA . LEU A 1 103 ? 12.438 8.105 -5.214 1.00 83.94 103 LEU A CA 1
ATOM 831 C C . LEU A 1 103 ? 11.130 8.437 -5.930 1.00 83.94 103 LEU A C 1
ATOM 833 O O . LEU A 1 103 ? 10.580 9.516 -5.717 1.00 83.94 103 LEU A O 1
ATOM 837 N N . TRP A 1 104 ? 10.607 7.508 -6.734 1.00 88.62 104 TRP A N 1
ATOM 838 C CA . TRP A 1 104 ? 9.333 7.713 -7.416 1.00 88.62 104 TRP A CA 1
ATOM 839 C C . TRP A 1 104 ? 8.160 7.753 -6.439 1.00 88.62 104 TRP A C 1
ATOM 841 O O . TRP A 1 104 ? 7.291 8.601 -6.579 1.00 88.62 104 TRP A O 1
ATOM 851 N N . PHE A 1 105 ? 8.160 6.911 -5.404 1.00 85.31 105 PHE A N 1
ATOM 852 C CA . PHE A 1 105 ? 7.150 6.946 -4.346 1.00 85.31 105 PHE A CA 1
ATOM 853 C C . PHE A 1 105 ? 7.120 8.302 -3.624 1.00 85.31 105 PHE A C 1
ATOM 855 O O . PHE A 1 105 ? 6.051 8.871 -3.407 1.00 85.31 105 PHE A O 1
ATOM 862 N N . PHE A 1 106 ? 8.290 8.864 -3.308 1.00 79.88 106 PHE A N 1
ATOM 863 C CA . PHE A 1 106 ? 8.394 10.197 -2.715 1.00 79.88 106 PHE A CA 1
ATOM 864 C C . PHE A 1 106 ? 7.975 11.307 -3.693 1.00 79.88 106 PHE A C 1
ATOM 866 O O . PHE A 1 106 ? 7.247 12.222 -3.314 1.00 79.88 106 PHE A O 1
ATOM 873 N N . CYS A 1 107 ? 8.383 11.214 -4.961 1.00 81.56 107 CYS A N 1
ATOM 874 C CA . CYS A 1 107 ? 8.001 12.169 -6.000 1.00 81.56 107 CYS A CA 1
ATOM 875 C C . CYS A 1 107 ? 6.485 12.149 -6.259 1.00 81.56 107 CYS A C 1
ATOM 877 O O . CYS A 1 107 ? 5.861 13.203 -6.275 1.00 81.56 107 CYS A O 1
ATOM 879 N N . SER A 1 108 ? 5.878 10.965 -6.355 1.00 82.88 108 SER A N 1
ATOM 880 C CA . SER A 1 108 ? 4.429 10.772 -6.488 1.00 82.88 108 SER A CA 1
ATOM 881 C C . SER A 1 108 ? 3.669 11.370 -5.296 1.00 82.88 108 SER A C 1
ATOM 883 O O . SER A 1 108 ? 2.687 12.089 -5.489 1.00 82.88 108 SER A O 1
ATOM 885 N N . PHE A 1 109 ? 4.161 11.181 -4.065 1.00 79.00 109 PHE A N 1
ATOM 886 C CA . PHE A 1 109 ? 3.588 11.836 -2.885 1.00 79.00 109 PHE A CA 1
ATOM 887 C C . PHE A 1 109 ? 3.609 13.371 -2.991 1.00 79.00 109 PHE A C 1
ATOM 889 O O . PHE A 1 109 ? 2.600 14.012 -2.698 1.00 79.00 109 PHE A O 1
ATOM 896 N N . LEU A 1 110 ? 4.723 13.961 -3.441 1.00 78.50 110 LEU A N 1
ATOM 897 C CA . LEU A 1 110 ? 4.838 15.414 -3.621 1.00 78.50 110 LEU A CA 1
ATOM 898 C C . LEU A 1 110 ? 3.963 15.944 -4.764 1.00 78.50 110 LEU A C 1
ATOM 900 O O . LEU A 1 110 ? 3.339 16.988 -4.610 1.00 78.50 110 LEU A O 1
ATOM 904 N N . LEU A 1 111 ? 3.908 15.238 -5.895 1.00 78.94 111 LEU A N 1
ATOM 905 C CA . LEU A 1 111 ? 3.145 15.659 -7.073 1.00 78.94 111 LEU A CA 1
ATOM 906 C C . LEU A 1 111 ? 1.637 15.608 -6.825 1.00 78.94 111 LEU A C 1
ATOM 908 O O . LEU A 1 111 ? 0.911 16.507 -7.240 1.00 78.94 111 LEU A O 1
ATOM 912 N N . HIS A 1 112 ? 1.161 14.572 -6.133 1.00 74.81 112 HIS A N 1
ATOM 913 C CA . HIS A 1 112 ? -0.270 14.370 -5.917 1.00 74.81 112 HIS A CA 1
ATOM 914 C C . HIS A 1 112 ? -0.777 14.911 -4.576 1.00 74.81 112 HIS A C 1
ATOM 916 O O . HIS A 1 112 ? -1.990 14.924 -4.375 1.00 74.81 112 HIS A O 1
ATOM 922 N N . MET A 1 113 ? 0.110 15.330 -3.658 1.00 76.06 113 MET A N 1
ATOM 923 C CA . MET A 1 113 ? -0.219 15.858 -2.317 1.00 76.06 113 MET A CA 1
ATOM 924 C C . MET A 1 113 ? -1.235 15.002 -1.538 1.00 76.06 113 MET A C 1
ATOM 926 O O . MET A 1 113 ? -1.992 15.481 -0.694 1.00 76.06 113 MET A O 1
ATOM 930 N N . GLN A 1 114 ? -1.270 13.708 -1.833 1.00 72.62 114 GLN A N 1
ATOM 931 C CA . GLN A 1 114 ? -2.213 12.746 -1.290 1.00 72.62 114 GLN A CA 1
ATOM 932 C C . GLN A 1 114 ? -1.422 11.562 -0.770 1.00 72.62 114 GLN A C 1
ATOM 934 O O . GLN A 1 114 ? -0.513 11.073 -1.446 1.00 72.62 114 GLN A O 1
ATOM 939 N N . PHE A 1 115 ? -1.801 11.076 0.410 1.00 72.81 115 PHE A N 1
ATOM 940 C CA . PHE A 1 115 ? -1.191 9.873 0.947 1.00 72.81 115 PHE A CA 1
ATOM 941 C C . PHE A 1 115 ? -1.428 8.685 -0.001 1.00 72.81 115 PHE A C 1
ATOM 943 O O . PHE A 1 115 ? -2.556 8.507 -0.474 1.00 72.81 115 PHE A O 1
ATOM 950 N N . PRO A 1 116 ? -0.380 7.894 -0.289 1.00 78.44 116 PRO A N 1
ATOM 951 C CA . PRO A 1 116 ? -0.495 6.710 -1.125 1.00 78.44 116 PRO A CA 1
ATOM 952 C C . PRO A 1 116 ? -1.441 5.695 -0.489 1.00 78.44 116 PRO A C 1
ATOM 954 O O . PRO A 1 116 ? -1.568 5.611 0.739 1.00 78.44 116 PRO A O 1
ATOM 957 N N . SER A 1 117 ? -2.128 4.930 -1.334 1.00 81.88 117 SER A N 1
ATOM 958 C CA . SER A 1 117 ? -3.087 3.936 -0.860 1.00 81.88 117 SER A CA 1
ATOM 959 C C . SER A 1 117 ? -2.389 2.818 -0.076 1.00 81.88 117 SER A C 1
ATOM 961 O O . SER A 1 117 ? -1.199 2.539 -0.244 1.00 81.88 117 SER A O 1
ATOM 963 N N . ILE A 1 118 ? -3.147 2.117 0.774 1.00 80.62 118 ILE A N 1
ATOM 964 C CA . ILE A 1 118 ? -2.636 0.951 1.519 1.00 80.62 118 ILE A CA 1
ATOM 965 C C . ILE A 1 118 ? -2.063 -0.104 0.554 1.00 80.62 118 ILE A C 1
ATOM 967 O O . ILE A 1 118 ? -1.082 -0.770 0.881 1.00 80.62 118 ILE A O 1
ATOM 971 N N . TRP A 1 119 ? -2.637 -0.221 -0.647 1.00 81.50 119 TRP A N 1
ATOM 972 C CA . TRP A 1 119 ? -2.175 -1.138 -1.686 1.00 81.50 119 TRP A CA 1
ATOM 973 C C . TRP A 1 119 ? -0.815 -0.736 -2.265 1.00 81.50 119 TRP A C 1
ATOM 975 O O . TRP A 1 119 ? 0.062 -1.589 -2.370 1.00 81.50 119 TRP A O 1
ATOM 985 N N . GLU A 1 120 ? -0.601 0.546 -2.570 1.00 83.94 120 GLU A N 1
ATOM 986 C CA . GLU A 1 120 ? 0.697 1.063 -3.038 1.00 83.94 120 GLU A CA 1
ATOM 987 C C . GLU A 1 120 ? 1.791 0.873 -1.981 1.00 83.94 120 GLU A C 1
ATOM 989 O O . GLU A 1 120 ? 2.889 0.408 -2.289 1.00 83.94 120 GLU A O 1
ATOM 994 N N . ILE A 1 121 ? 1.477 1.158 -0.714 1.00 85.06 121 ILE A N 1
ATOM 995 C CA . ILE A 1 121 ? 2.395 0.930 0.410 1.00 85.06 121 ILE A CA 1
ATOM 996 C C . ILE A 1 121 ? 2.715 -0.566 0.538 1.00 85.06 121 ILE A C 1
ATOM 998 O O . ILE A 1 121 ? 3.877 -0.944 0.693 1.00 85.06 121 ILE A O 1
ATOM 1002 N N . GLY A 1 122 ? 1.700 -1.428 0.434 1.00 84.38 122 GLY A N 1
ATOM 1003 C CA . GLY A 1 122 ? 1.868 -2.879 0.463 1.00 84.38 122 GLY A CA 1
ATOM 1004 C C . GLY A 1 122 ? 2.757 -3.396 -0.669 1.00 84.38 122 GLY A C 1
ATOM 1005 O O . GLY A 1 122 ? 3.632 -4.226 -0.425 1.00 84.38 122 GLY A O 1
ATOM 1006 N N . LEU A 1 123 ? 2.591 -2.871 -1.886 1.00 87.06 123 LEU A N 1
ATOM 1007 C CA . LEU A 1 123 ? 3.420 -3.210 -3.045 1.00 87.06 123 LEU A CA 1
ATOM 1008 C C . LEU A 1 123 ? 4.870 -2.741 -2.878 1.00 87.06 123 LEU A C 1
ATOM 1010 O O . LEU A 1 123 ? 5.786 -3.501 -3.194 1.00 87.06 123 LEU A O 1
ATOM 1014 N N . LEU A 1 124 ? 5.095 -1.541 -2.332 1.00 87.94 124 LEU A N 1
ATOM 1015 C CA . LEU A 1 124 ? 6.439 -1.053 -2.014 1.00 87.94 124 LEU A CA 1
ATOM 1016 C C . LEU A 1 124 ? 7.122 -1.960 -0.984 1.00 87.94 124 LEU A C 1
ATOM 1018 O O . LEU A 1 124 ? 8.261 -2.380 -1.194 1.00 87.94 124 LEU A O 1
ATOM 1022 N N . ILE A 1 125 ? 6.417 -2.327 0.092 1.00 85.25 125 ILE A N 1
ATOM 1023 C CA . ILE A 1 125 ? 6.931 -3.267 1.096 1.00 85.25 125 ILE A CA 1
ATOM 1024 C C . ILE A 1 125 ? 7.258 -4.604 0.429 1.00 85.25 125 ILE A C 1
ATOM 1026 O O . ILE A 1 125 ? 8.382 -5.083 0.551 1.00 85.25 125 ILE A O 1
ATOM 1030 N N . LEU A 1 126 ? 6.335 -5.183 -0.336 1.00 86.00 126 LEU A N 1
ATOM 1031 C CA . LEU A 1 126 ? 6.556 -6.456 -1.019 1.00 86.00 126 LEU A CA 1
ATOM 1032 C C . LEU A 1 126 ? 7.789 -6.415 -1.939 1.00 86.00 126 LEU A C 1
ATOM 1034 O O . LEU A 1 126 ? 8.636 -7.307 -1.866 1.00 86.00 126 LEU A O 1
ATOM 1038 N N . HIS A 1 127 ? 7.933 -5.357 -2.742 1.00 87.25 127 HIS A N 1
ATOM 1039 C CA . HIS A 1 127 ? 9.096 -5.144 -3.603 1.00 87.25 127 HIS A CA 1
ATOM 1040 C C . HIS A 1 127 ? 10.402 -5.057 -2.798 1.00 87.25 127 HIS A C 1
ATOM 1042 O O . HIS A 1 127 ? 11.418 -5.648 -3.178 1.00 87.25 127 HIS A O 1
ATOM 1048 N N . THR A 1 128 ? 10.391 -4.369 -1.651 1.00 84.06 128 THR A N 1
ATOM 1049 C CA . THR A 1 128 ? 11.569 -4.273 -0.777 1.00 84.06 128 THR A CA 1
ATOM 1050 C C . THR A 1 128 ? 11.963 -5.634 -0.200 1.00 84.06 128 THR A C 1
ATOM 1052 O O . THR A 1 128 ? 13.133 -6.009 -0.278 1.00 84.06 128 THR A O 1
ATOM 1055 N N . LEU A 1 129 ? 11.002 -6.418 0.302 1.00 83.69 129 LEU A N 1
ATOM 1056 C CA . LEU A 1 129 ? 11.253 -7.744 0.878 1.00 83.69 129 LEU A CA 1
ATOM 1057 C C . LEU A 1 129 ? 11.813 -8.710 -0.176 1.00 83.69 129 LEU A C 1
ATOM 1059 O O . LEU A 1 129 ? 12.801 -9.397 0.083 1.00 83.69 129 LEU A O 1
ATOM 1063 N N . LEU A 1 130 ? 11.236 -8.722 -1.382 1.00 82.56 130 LEU A N 1
ATOM 1064 C CA . LEU A 1 130 ? 11.716 -9.543 -2.498 1.00 82.56 130 LEU A CA 1
ATOM 1065 C C . LEU A 1 130 ? 13.117 -9.127 -2.959 1.00 82.56 130 LEU A C 1
ATOM 1067 O O . LEU A 1 130 ? 13.974 -9.978 -3.203 1.00 82.56 130 LEU A O 1
ATOM 1071 N N . THR A 1 131 ? 13.386 -7.823 -3.026 1.00 80.06 131 THR A N 1
ATOM 1072 C CA . THR A 1 131 ? 14.710 -7.306 -3.390 1.00 80.06 131 THR A CA 1
ATOM 1073 C C . THR A 1 131 ? 15.771 -7.679 -2.349 1.00 80.06 131 THR A C 1
ATOM 1075 O O . THR A 1 131 ? 16.882 -8.084 -2.709 1.00 80.06 131 THR A O 1
ATOM 1078 N N . LEU A 1 132 ? 15.433 -7.614 -1.058 1.00 78.75 132 LEU A N 1
ATOM 1079 C CA . LEU A 1 132 ? 16.311 -8.043 0.036 1.00 78.75 132 LEU A CA 1
ATOM 1080 C C . LEU A 1 132 ? 16.567 -9.552 0.011 1.00 78.75 132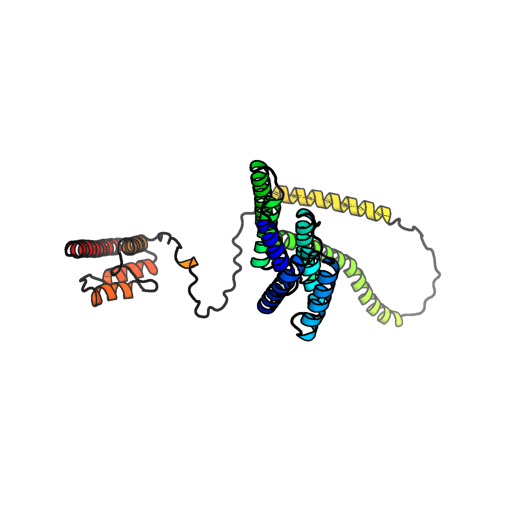 LEU A C 1
ATOM 1082 O O . LEU A 1 132 ? 17.710 -9.972 0.208 1.00 78.75 132 LEU A O 1
ATOM 1086 N N . TRP A 1 133 ? 15.536 -10.348 -0.287 1.00 76.81 133 TRP A N 1
ATOM 1087 C CA . TRP A 1 133 ? 15.664 -11.792 -0.474 1.00 76.81 133 TRP A CA 1
ATOM 1088 C C . TRP A 1 133 ? 16.662 -12.098 -1.594 1.00 76.81 133 TRP A C 1
ATOM 1090 O O . TRP A 1 133 ? 17.605 -12.861 -1.390 1.00 76.81 133 TRP A O 1
ATOM 1100 N N . MET A 1 134 ? 16.512 -11.466 -2.761 1.00 71.19 134 MET A N 1
ATOM 1101 C CA . MET A 1 134 ? 17.398 -11.701 -3.906 1.00 71.19 134 MET A CA 1
ATOM 1102 C C . MET A 1 134 ? 18.850 -11.275 -3.664 1.00 71.19 134 MET A C 1
ATOM 1104 O O . MET A 1 134 ? 19.762 -11.901 -4.195 1.00 71.19 134 MET A O 1
ATOM 1108 N N . THR A 1 135 ? 19.078 -10.212 -2.891 1.00 70.06 135 THR A N 1
ATOM 1109 C CA . THR A 1 135 ? 20.408 -9.585 -2.766 1.00 70.06 135 THR A CA 1
ATOM 1110 C C . THR A 1 135 ? 21.281 -10.226 -1.684 1.00 70.06 135 THR A C 1
ATOM 1112 O O . THR A 1 135 ? 22.486 -9.982 -1.628 1.00 70.06 135 THR A O 1
ATOM 1115 N N . SER A 1 136 ? 20.716 -11.032 -0.787 1.00 60.22 136 SER A N 1
ATOM 1116 C CA . SER A 1 136 ? 21.473 -11.568 0.342 1.00 60.22 136 SER A CA 1
ATOM 1117 C C . SER A 1 136 ? 21.874 -13.026 0.111 1.00 60.22 136 SER A C 1
ATOM 1119 O O . SER A 1 136 ? 21.041 -13.883 -0.157 1.00 60.22 136 SER A O 1
ATOM 1121 N N . PHE A 1 137 ? 23.177 -13.296 0.204 1.00 58.12 137 PHE A N 1
ATOM 1122 C CA . PHE A 1 137 ? 23.786 -14.607 -0.054 1.00 58.12 137 PHE A CA 1
ATOM 1123 C C . PHE A 1 137 ? 23.707 -15.576 1.142 1.00 58.12 137 PHE A C 1
ATOM 1125 O O . PHE A 1 137 ? 23.883 -16.777 0.964 1.00 58.12 137 PHE A O 1
ATOM 1132 N N . ASN A 1 138 ? 23.447 -15.077 2.358 1.00 66.56 138 ASN A N 1
ATOM 1133 C CA . ASN A 1 138 ? 23.462 -15.861 3.597 1.00 66.56 138 ASN A CA 1
ATOM 1134 C C . ASN A 1 138 ? 22.109 -15.764 4.325 1.00 66.56 138 ASN A C 1
ATOM 1136 O O . ASN A 1 138 ? 21.640 -14.667 4.629 1.00 66.56 138 ASN A O 1
ATOM 1140 N N . ARG A 1 139 ? 21.502 -16.914 4.649 1.00 58.91 139 ARG A N 1
ATOM 1141 C CA . ARG A 1 139 ? 20.156 -17.034 5.241 1.00 58.91 139 ARG A CA 1
ATOM 1142 C C . ARG A 1 139 ? 20.017 -16.300 6.582 1.00 58.91 139 ARG A C 1
ATOM 1144 O O . ARG A 1 139 ? 18.981 -15.695 6.836 1.00 58.91 139 ARG A O 1
ATOM 1151 N N . ASN A 1 140 ? 21.071 -16.255 7.402 1.00 56.28 140 ASN A N 1
ATOM 1152 C CA . ASN A 1 140 ? 21.045 -15.484 8.654 1.00 56.28 140 ASN A CA 1
ATOM 1153 C C . ASN A 1 140 ? 21.111 -13.968 8.414 1.00 56.28 140 ASN A C 1
ATOM 1155 O O . ASN A 1 140 ? 20.443 -13.202 9.103 1.00 56.28 140 ASN A O 1
ATOM 1159 N N . GLN A 1 141 ? 21.865 -13.519 7.408 1.00 58.25 141 GLN A N 1
ATOM 1160 C CA . GLN A 1 141 ? 21.924 -12.099 7.046 1.00 58.25 141 GLN A CA 1
ATOM 1161 C C . GLN A 1 141 ? 20.638 -11.631 6.347 1.00 58.25 141 GLN A C 1
ATOM 1163 O O . GLN A 1 141 ? 20.236 -10.485 6.541 1.00 58.25 141 GLN A O 1
ATOM 1168 N N . GLN A 1 142 ? 19.966 -12.514 5.596 1.00 60.16 142 GLN A N 1
ATOM 1169 C CA . GLN A 1 142 ? 18.621 -12.286 5.054 1.00 60.16 142 GLN A CA 1
ATOM 1170 C C . GLN A 1 142 ? 17.629 -11.992 6.175 1.00 60.16 142 GLN A C 1
ATOM 1172 O O . GLN A 1 142 ? 16.986 -10.946 6.160 1.00 60.16 142 GLN A O 1
ATOM 1177 N N . VAL A 1 143 ? 17.544 -12.884 7.167 1.00 56.69 143 VAL A N 1
ATOM 1178 C CA . VAL A 1 143 ? 16.601 -12.748 8.285 1.00 56.69 143 VAL A CA 1
ATOM 1179 C C . VAL A 1 143 ? 16.898 -11.495 9.107 1.00 56.69 143 VAL A C 1
ATOM 1181 O O . VAL A 1 143 ? 15.973 -10.754 9.417 1.00 56.69 143 VAL A O 1
ATOM 1184 N N . MET A 1 144 ? 18.170 -11.190 9.387 1.00 60.53 144 MET A N 1
ATOM 1185 C CA . MET A 1 144 ? 18.538 -9.989 10.149 1.00 60.53 144 MET A CA 1
ATOM 1186 C C . MET A 1 144 ? 18.218 -8.682 9.410 1.00 60.53 144 MET A C 1
ATOM 1188 O O . MET A 1 144 ? 17.745 -7.732 10.031 1.00 60.53 144 MET A O 1
ATOM 1192 N N . ARG A 1 145 ? 18.425 -8.622 8.086 1.00 67.00 145 ARG A N 1
ATOM 1193 C CA . ARG A 1 145 ? 18.064 -7.444 7.272 1.00 67.00 145 ARG A CA 1
ATOM 1194 C C . ARG A 1 145 ? 16.553 -7.298 7.103 1.00 67.00 145 ARG A C 1
ATOM 1196 O O . ARG A 1 145 ? 16.039 -6.186 7.115 1.00 67.00 145 ARG A O 1
ATOM 1203 N N . LEU A 1 146 ? 15.837 -8.412 6.972 1.00 66.38 146 LEU A N 1
ATOM 1204 C CA . LEU A 1 146 ? 14.377 -8.417 6.933 1.00 66.38 146 LEU A CA 1
ATOM 1205 C C . LEU A 1 146 ? 13.803 -7.917 8.262 1.00 66.38 146 LEU A C 1
ATOM 1207 O O . LEU A 1 146 ? 12.917 -7.065 8.279 1.00 66.38 146 LEU A O 1
ATOM 1211 N N . LEU A 1 147 ? 14.350 -8.410 9.376 1.00 63.97 147 LEU A N 1
ATOM 1212 C CA . LEU A 1 147 ? 13.964 -8.012 10.721 1.00 63.97 147 LEU A CA 1
ATOM 1213 C C . LEU A 1 147 ? 14.249 -6.527 10.952 1.00 63.97 147 LEU A C 1
ATOM 1215 O O . LEU A 1 147 ? 13.379 -5.835 11.470 1.00 63.97 147 LEU A O 1
ATOM 1219 N N . SER A 1 148 ? 15.409 -6.009 10.534 1.00 65.69 148 SER A N 1
ATOM 1220 C CA . SER A 1 148 ? 15.740 -4.591 10.715 1.00 65.69 148 SER A CA 1
ATOM 1221 C C . SER A 1 148 ? 14.827 -3.674 9.903 1.00 65.69 148 SER A C 1
ATOM 1223 O O . SER A 1 148 ? 14.298 -2.716 10.458 1.00 65.69 148 SER A O 1
ATOM 1225 N N . VAL A 1 149 ? 14.553 -3.994 8.635 1.00 74.31 149 VAL A N 1
ATOM 1226 C CA . VAL A 1 149 ? 13.634 -3.211 7.790 1.00 74.31 149 VAL A CA 1
ATOM 1227 C C . VAL A 1 149 ? 12.205 -3.266 8.327 1.00 74.31 149 VAL A C 1
ATOM 1229 O O . VAL A 1 149 ? 11.542 -2.234 8.405 1.00 74.31 149 VAL A O 1
ATOM 1232 N N . THR A 1 150 ? 11.751 -4.435 8.781 1.00 66.31 150 THR A N 1
ATOM 1233 C CA . THR A 1 150 ? 10.426 -4.580 9.403 1.00 66.31 150 THR A CA 1
ATOM 1234 C C . THR A 1 150 ? 10.351 -3.800 10.715 1.00 66.31 150 THR A C 1
ATOM 1236 O O . THR A 1 150 ? 9.367 -3.117 10.968 1.00 66.31 150 THR A O 1
ATOM 1239 N N . THR A 1 151 ? 11.408 -3.834 11.530 1.00 65.50 151 THR A N 1
ATOM 1240 C CA . THR A 1 151 ? 11.475 -3.108 12.807 1.00 65.50 151 THR A CA 1
ATOM 1241 C C . THR A 1 151 ? 11.475 -1.599 12.581 1.00 65.50 151 THR A C 1
ATOM 1243 O O . THR A 1 151 ? 10.710 -0.893 13.230 1.00 65.50 151 THR A O 1
ATOM 1246 N N . ILE A 1 152 ? 12.262 -1.101 11.622 1.00 77.12 152 ILE A N 1
ATOM 1247 C CA . ILE A 1 152 ? 12.252 0.312 11.222 1.00 77.12 152 ILE A CA 1
ATOM 1248 C C . ILE A 1 152 ? 10.861 0.696 10.711 1.00 77.12 152 ILE A C 1
ATOM 1250 O O . ILE A 1 152 ? 10.320 1.701 11.154 1.00 77.12 152 ILE A O 1
ATOM 1254 N N . GLY A 1 153 ? 10.237 -0.132 9.868 1.00 72.38 153 GLY A N 1
ATOM 1255 C CA . GLY A 1 153 ? 8.879 0.101 9.372 1.00 72.38 153 GLY A CA 1
ATOM 1256 C C . GLY A 1 153 ? 7.831 0.173 10.488 1.00 72.38 153 GLY A C 1
ATOM 1257 O O . GLY A 1 153 ? 6.994 1.073 10.488 1.00 72.38 153 GLY A O 1
ATOM 1258 N N . VAL A 1 154 ? 7.903 -0.720 11.478 1.00 69.31 154 VAL A N 1
ATOM 1259 C CA . VAL A 1 154 ? 7.012 -0.714 12.650 1.00 69.31 154 VAL A CA 1
ATOM 1260 C C . VAL A 1 154 ? 7.246 0.525 13.515 1.00 69.31 154 VAL A C 1
ATOM 1262 O O . VAL A 1 154 ? 6.282 1.163 13.930 1.00 69.31 154 VAL A O 1
ATOM 1265 N N . ILE A 1 155 ? 8.503 0.906 13.754 1.00 70.94 155 ILE A N 1
ATOM 1266 C CA . ILE A 1 155 ? 8.843 2.127 14.498 1.00 70.94 155 ILE A CA 1
ATOM 1267 C C . ILE A 1 155 ? 8.318 3.362 13.756 1.00 70.94 155 ILE A C 1
ATOM 1269 O O . ILE A 1 155 ? 7.662 4.203 14.363 1.00 70.94 155 ILE A O 1
ATOM 1273 N N . SER A 1 156 ? 8.530 3.454 12.443 1.00 73.75 156 SER A N 1
ATOM 1274 C CA . SER A 1 156 ? 8.000 4.539 11.615 1.00 73.75 156 SER A CA 1
ATOM 1275 C C . SER A 1 156 ? 6.472 4.587 11.641 1.00 73.75 156 SER A C 1
ATOM 1277 O O . SER A 1 156 ? 5.907 5.667 11.785 1.00 73.75 156 SER A O 1
ATOM 1279 N N . PHE A 1 157 ? 5.790 3.438 11.586 1.00 73.25 157 PHE A N 1
ATOM 1280 C CA . PHE A 1 157 ? 4.332 3.367 11.705 1.00 73.25 157 PHE A CA 1
ATOM 1281 C C . PHE A 1 157 ? 3.837 3.841 13.079 1.00 73.25 157 PHE A C 1
ATOM 1283 O O . PHE A 1 157 ? 2.866 4.589 13.162 1.00 73.25 157 PHE A O 1
ATOM 1290 N N . LEU A 1 158 ? 4.536 3.478 14.157 1.00 70.19 158 LEU A N 1
ATOM 1291 C CA . LEU A 1 158 ? 4.236 3.944 15.515 1.00 70.19 158 LEU A CA 1
ATOM 1292 C C . LEU A 1 158 ? 4.466 5.453 15.701 1.00 70.19 158 LEU A C 1
ATOM 1294 O O . LEU A 1 158 ? 3.892 6.040 16.617 1.00 70.19 158 LEU A O 1
ATOM 1298 N N . ILE A 1 159 ? 5.257 6.090 14.831 1.00 72.06 159 ILE A N 1
ATOM 1299 C CA . ILE A 1 159 ? 5.479 7.544 14.812 1.00 72.06 159 ILE A CA 1
ATOM 1300 C C . ILE A 1 159 ? 4.368 8.286 14.042 1.00 72.06 159 ILE A C 1
ATOM 1302 O O . ILE A 1 159 ? 4.141 9.467 14.296 1.00 72.06 159 ILE A O 1
ATOM 1306 N N . ILE A 1 160 ? 3.600 7.628 13.165 1.00 73.81 160 ILE A N 1
ATOM 1307 C CA . ILE A 1 160 ? 2.507 8.276 12.407 1.00 73.81 160 ILE A CA 1
ATOM 1308 C C . ILE A 1 160 ? 1.459 8.937 13.330 1.00 73.81 160 ILE A C 1
ATOM 1310 O O . ILE A 1 160 ? 1.112 10.094 13.085 1.00 73.81 160 ILE A O 1
ATOM 1314 N N . PRO A 1 161 ? 0.999 8.307 14.431 1.00 72.06 161 PRO A N 1
ATOM 1315 C CA . PRO A 1 161 ? 0.114 8.958 15.399 1.00 72.06 161 PRO A CA 1
ATOM 1316 C C . PRO A 1 161 ? 0.712 10.197 16.081 1.00 72.06 161 PRO A C 1
ATOM 1318 O O . PRO A 1 161 ? -0.047 10.995 16.622 1.00 72.06 161 PRO A O 1
ATOM 1321 N N . LEU A 1 162 ? 2.041 10.384 16.067 1.00 70.50 162 LEU A N 1
ATOM 1322 C CA . LEU A 1 162 ? 2.696 11.589 16.593 1.00 70.50 162 LEU A CA 1
ATOM 1323 C C . LEU A 1 162 ? 2.648 12.774 15.613 1.00 70.50 162 LEU A C 1
ATOM 1325 O O . LEU A 1 162 ? 2.779 13.923 16.036 1.00 70.50 162 LEU A O 1
ATOM 1329 N N . PHE A 1 163 ? 2.419 12.526 14.322 1.00 69.94 163 PHE A N 1
ATOM 1330 C CA . PHE A 1 163 ? 2.440 13.554 13.277 1.00 69.94 163 PHE A CA 1
ATOM 1331 C C . PHE A 1 163 ? 1.433 14.708 13.495 1.00 69.94 163 PHE A C 1
ATOM 1333 O O . PHE A 1 163 ? 1.819 15.867 13.325 1.00 69.94 163 PHE A O 1
ATOM 1340 N N . PRO A 1 164 ? 0.180 14.467 13.946 1.00 71.25 164 PRO A N 1
ATOM 1341 C CA . PRO A 1 164 ? -0.765 15.537 14.272 1.00 71.25 164 PRO A CA 1
ATOM 1342 C C . PRO A 1 164 ? -0.266 16.466 15.386 1.00 71.25 164 PRO A C 1
ATOM 1344 O O . PRO A 1 164 ? -0.526 17.665 15.343 1.00 71.25 164 PRO A O 1
ATOM 1347 N N . TYR A 1 165 ? 0.488 15.938 16.355 1.00 71.88 165 TYR A N 1
ATOM 1348 C CA . TYR A 1 165 ? 1.031 16.720 17.468 1.00 71.88 165 TYR A CA 1
ATOM 1349 C C . TYR A 1 165 ? 2.210 17.587 17.034 1.00 71.88 165 TYR A C 1
ATOM 1351 O O . TYR A 1 165 ? 2.296 18.746 17.434 1.00 71.88 165 TYR A O 1
ATOM 1359 N N . VAL A 1 166 ? 3.084 17.060 16.170 1.00 69.50 166 VAL A N 1
ATOM 1360 C CA . VAL A 1 166 ? 4.163 17.848 15.555 1.00 69.50 166 VAL A CA 1
ATOM 1361 C C . VAL A 1 166 ? 3.568 18.976 14.712 1.00 69.50 166 VAL A C 1
ATOM 1363 O O . VAL A 1 166 ? 3.973 20.128 14.853 1.00 69.50 166 VAL A O 1
ATOM 1366 N N . ARG A 1 167 ? 2.540 18.675 13.908 1.00 67.44 167 ARG A N 1
ATOM 1367 C CA . ARG A 1 167 ? 1.807 19.680 13.128 1.00 67.44 167 ARG A CA 1
ATOM 1368 C C . ARG A 1 167 ? 1.165 20.742 14.020 1.00 67.44 167 ARG A C 1
ATOM 1370 O O . ARG A 1 167 ? 1.280 21.922 13.709 1.00 67.44 167 ARG A O 1
ATOM 1377 N N . ALA A 1 168 ? 0.524 20.349 15.120 1.00 70.06 168 ALA A N 1
ATOM 1378 C CA . ALA A 1 168 ? -0.064 21.287 16.074 1.00 70.06 168 ALA A CA 1
ATOM 1379 C C . ALA A 1 168 ? 1.003 22.172 16.738 1.00 70.06 168 ALA A C 1
ATOM 1381 O O . ALA A 1 168 ? 0.802 23.375 16.870 1.00 70.06 168 ALA A O 1
ATOM 1382 N N . GLY A 1 169 ? 2.161 21.604 17.090 1.00 75.44 169 GLY A N 1
ATOM 1383 C CA . GLY A 1 169 ? 3.292 22.356 17.634 1.00 75.44 169 GLY A CA 1
ATOM 1384 C C . GLY A 1 169 ? 3.852 23.382 16.647 1.00 75.44 169 GLY A C 1
ATOM 1385 O O . GLY A 1 169 ? 4.069 24.532 17.022 1.00 75.44 169 GLY A O 1
ATOM 1386 N N . ILE A 1 170 ? 4.024 22.999 15.378 1.00 73.94 170 ILE A N 1
ATOM 1387 C CA . ILE A 1 170 ? 4.473 23.910 14.313 1.00 73.94 170 ILE A CA 1
ATOM 1388 C C . ILE A 1 170 ? 3.424 24.995 14.050 1.00 73.94 170 ILE A C 1
ATOM 1390 O O . ILE A 1 170 ? 3.776 26.167 13.973 1.00 73.94 170 ILE A O 1
ATOM 1394 N N . ALA A 1 171 ? 2.142 24.637 13.955 1.00 75.56 171 ALA A N 1
ATOM 1395 C CA . ALA A 1 171 ? 1.061 25.601 13.756 1.00 75.56 171 ALA A CA 1
ATOM 1396 C C . ALA A 1 171 ? 0.992 26.615 14.905 1.00 75.56 171 ALA A C 1
ATOM 1398 O O . ALA A 1 171 ? 0.865 27.812 14.664 1.00 75.56 171 ALA A O 1
ATOM 1399 N N . TYR A 1 172 ? 1.160 26.152 16.144 1.00 80.44 172 TYR A N 1
ATOM 1400 C CA . TYR A 1 172 ? 1.245 27.015 17.314 1.00 80.44 172 TYR A CA 1
ATOM 1401 C C . TYR A 1 172 ? 2.465 27.940 17.236 1.00 80.44 172 TYR A C 1
ATOM 1403 O O . TYR A 1 172 ? 2.334 29.142 17.441 1.00 80.44 172 TYR A O 1
ATOM 1411 N N . ALA A 1 173 ? 3.641 27.424 16.864 1.00 75.56 173 ALA A N 1
ATOM 1412 C CA . ALA A 1 173 ? 4.838 28.244 16.679 1.00 75.56 173 ALA A CA 1
ATOM 1413 C C . ALA A 1 173 ? 4.644 29.325 15.599 1.00 75.56 173 ALA A C 1
ATOM 1415 O O . ALA A 1 173 ? 4.963 30.488 15.836 1.00 75.56 173 ALA A O 1
ATOM 1416 N N . ILE A 1 174 ? 4.057 28.970 14.452 1.00 82.44 174 ILE A N 1
ATOM 1417 C CA . ILE A 1 174 ? 3.716 29.917 13.381 1.00 82.44 174 ILE A CA 1
ATOM 1418 C C . ILE A 1 174 ? 2.710 30.957 13.878 1.00 82.44 174 ILE A C 1
ATOM 1420 O O . ILE A 1 174 ? 2.867 32.134 13.578 1.00 82.44 174 ILE A O 1
ATOM 1424 N N . GLN A 1 175 ? 1.715 30.561 14.673 1.00 75.56 175 GLN A N 1
ATOM 1425 C CA . GLN A 1 175 ? 0.742 31.487 15.247 1.00 75.56 175 GLN A CA 1
ATOM 1426 C C . GLN A 1 175 ? 1.403 32.499 16.191 1.00 75.56 175 GLN A C 1
ATOM 1428 O O . GLN A 1 175 ? 1.077 33.680 16.133 1.00 75.56 175 GLN A O 1
ATOM 1433 N N . TRP A 1 176 ? 2.369 32.082 17.014 1.00 74.88 176 TRP A N 1
ATOM 1434 C CA . TRP A 1 176 ? 3.139 33.006 17.855 1.00 74.88 176 TRP A CA 1
ATOM 1435 C C . TRP A 1 176 ? 4.031 33.942 17.047 1.00 74.88 176 TRP A C 1
ATOM 1437 O O . TRP A 1 176 ? 4.137 35.118 17.389 1.00 74.88 176 TRP A O 1
ATOM 1447 N N . ILE A 1 177 ? 4.632 33.450 15.962 1.00 80.31 177 ILE A N 1
ATOM 1448 C CA . ILE A 1 177 ? 5.396 34.288 15.032 1.00 80.31 177 ILE A CA 1
ATOM 1449 C C . ILE A 1 177 ? 4.466 35.303 14.361 1.00 80.31 177 ILE A C 1
ATOM 1451 O O . ILE A 1 177 ? 4.782 36.486 14.338 1.00 80.31 177 ILE A O 1
ATOM 1455 N N . ALA A 1 178 ? 3.298 34.875 13.879 1.00 77.44 178 ALA A N 1
ATOM 1456 C CA . ALA A 1 178 ? 2.310 35.744 13.249 1.00 77.44 178 ALA A CA 1
ATOM 1457 C C . ALA A 1 178 ? 1.753 36.791 14.224 1.00 77.44 178 ALA A C 1
ATOM 1459 O O . ALA A 1 178 ? 1.609 37.949 13.848 1.00 77.44 178 ALA A O 1
ATOM 1460 N N . LEU A 1 179 ? 1.501 36.421 15.483 1.00 74.50 179 LEU A N 1
ATOM 1461 C CA . LEU A 1 179 ? 1.123 37.367 16.534 1.00 74.50 179 LEU A CA 1
ATOM 1462 C C . LEU A 1 179 ? 2.256 38.353 16.825 1.00 74.50 179 LEU A C 1
ATOM 1464 O O . LEU A 1 179 ? 2.002 39.547 16.920 1.00 74.50 179 LEU A O 1
ATOM 1468 N N . GLY A 1 180 ? 3.503 37.887 16.913 1.00 73.75 180 GLY A N 1
ATOM 1469 C CA . GLY A 1 180 ? 4.669 38.751 17.106 1.00 73.75 180 GLY A CA 1
ATOM 1470 C C . GLY A 1 180 ? 4.853 39.749 15.962 1.00 73.75 180 GLY A C 1
ATOM 1471 O O . GLY A 1 180 ? 5.011 40.942 16.205 1.00 73.75 180 GLY A O 1
ATOM 1472 N N . VAL A 1 181 ? 4.753 39.282 14.717 1.00 78.19 181 VAL A N 1
ATOM 1473 C CA . VAL A 1 181 ? 4.784 40.131 13.516 1.00 78.19 181 VAL A CA 1
ATOM 1474 C C . VAL A 1 181 ? 3.605 41.102 13.512 1.00 78.19 181 VAL A C 1
ATOM 1476 O O . VAL A 1 181 ? 3.800 42.288 13.270 1.00 78.19 181 VAL A O 1
ATOM 1479 N N . GLY A 1 182 ? 2.404 40.635 13.857 1.00 71.94 182 GLY A N 1
ATOM 1480 C CA . GLY A 1 182 ? 1.218 41.472 14.007 1.00 71.94 182 GLY A CA 1
ATOM 1481 C C . GLY A 1 182 ? 1.432 42.592 15.021 1.00 71.94 182 GLY A C 1
ATOM 1482 O O . GLY A 1 182 ? 1.168 43.740 14.700 1.00 71.94 182 GLY A O 1
ATOM 1483 N N . TYR A 1 183 ? 1.996 42.303 16.196 1.00 74.19 183 TYR A N 1
ATOM 1484 C CA . TYR A 1 183 ? 2.305 43.309 17.218 1.00 74.19 183 TYR A CA 1
ATOM 1485 C C . TYR A 1 183 ? 3.379 44.315 16.788 1.00 74.19 183 TYR A C 1
ATOM 1487 O O . TYR A 1 183 ? 3.297 45.475 17.181 1.00 74.19 183 TYR A O 1
ATOM 1495 N N . ILE A 1 184 ? 4.366 43.895 15.992 1.00 73.00 184 ILE A N 1
ATOM 1496 C CA . ILE A 1 184 ? 5.420 44.779 15.468 1.00 73.00 184 ILE A CA 1
ATOM 1497 C C . ILE A 1 184 ? 4.880 45.677 14.348 1.00 73.00 184 ILE A C 1
ATOM 1499 O O . ILE A 1 184 ? 5.251 46.844 14.264 1.00 73.00 184 ILE A O 1
ATOM 1503 N N . LEU A 1 185 ? 3.990 45.155 13.501 1.00 71.25 185 LEU A N 1
ATOM 1504 C CA . LEU A 1 185 ? 3.379 45.913 12.409 1.00 71.25 185 LEU A CA 1
ATOM 1505 C C . LEU A 1 185 ? 2.188 46.769 12.869 1.00 71.25 185 LEU A C 1
ATOM 1507 O O . LEU A 1 185 ? 1.904 47.785 12.246 1.00 71.25 185 LEU A O 1
ATOM 1511 N N . ASN A 1 186 ? 1.509 46.406 13.961 1.00 69.62 186 ASN A N 1
ATOM 1512 C CA . ASN A 1 186 ? 0.378 47.151 14.522 1.00 69.62 186 ASN A CA 1
ATOM 1513 C C . ASN A 1 186 ? 0.673 48.652 14.736 1.00 69.62 186 ASN A C 1
ATOM 1515 O O . ASN A 1 186 ? -0.118 49.468 14.270 1.00 69.62 186 ASN A O 1
ATOM 1519 N N . PRO A 1 187 ? 1.803 49.071 15.348 1.00 69.75 187 PRO A N 1
ATOM 1520 C CA . PRO A 1 187 ? 2.121 50.491 15.472 1.00 69.75 187 PRO A CA 1
ATOM 1521 C C . PRO A 1 187 ? 2.357 51.178 14.122 1.00 69.75 187 PRO A C 1
ATOM 1523 O O . PRO A 1 187 ? 2.059 52.363 14.022 1.00 69.75 187 PRO A O 1
ATOM 1526 N N . LEU A 1 188 ? 2.837 50.470 13.089 1.00 64.00 188 LEU A N 1
ATOM 1527 C CA . LEU A 1 188 ? 3.006 51.015 11.731 1.00 64.00 188 LEU A CA 1
ATOM 1528 C C . LEU A 1 188 ? 1.659 51.228 11.027 1.00 64.00 188 LEU A C 1
ATOM 1530 O O . LEU A 1 188 ? 1.469 52.245 10.367 1.00 64.00 188 LEU A O 1
ATOM 1534 N N . PHE A 1 189 ? 0.702 50.311 11.200 1.00 64.81 189 PHE A N 1
ATOM 1535 C CA . PHE A 1 189 ? -0.655 50.484 10.673 1.00 64.81 189 PHE A CA 1
ATOM 1536 C C . PHE A 1 189 ? -1.409 51.599 11.405 1.00 64.81 189 PHE A C 1
ATOM 1538 O O . PHE A 1 189 ? -1.976 52.466 10.741 1.00 64.81 189 PHE A O 1
ATOM 1545 N N . LEU A 1 190 ? -1.311 51.648 12.739 1.00 61.94 190 LEU A N 1
ATOM 1546 C CA . LEU A 1 190 ? -1.898 52.706 13.569 1.00 61.94 190 LEU A CA 1
ATOM 1547 C C . LEU A 1 190 ? -1.298 54.086 13.260 1.00 61.94 190 LEU A C 1
ATOM 1549 O O . LEU A 1 190 ? -2.034 55.062 13.184 1.00 61.94 190 LEU A O 1
ATOM 1553 N N . THR A 1 191 ? 0.017 54.184 13.019 1.00 60.28 191 THR A N 1
ATOM 1554 C CA . THR A 1 191 ? 0.622 55.450 12.560 1.00 60.28 191 THR A CA 1
ATOM 1555 C C . THR A 1 191 ? 0.257 55.790 11.120 1.00 60.28 191 THR A C 1
ATOM 1557 O O . THR A 1 191 ? 0.175 56.970 10.806 1.00 60.28 191 THR A O 1
ATOM 1560 N N . SER A 1 192 ? -0.001 54.820 10.238 1.00 57.12 192 SER A N 1
ATOM 1561 C CA . SER A 1 192 ? -0.461 55.121 8.873 1.00 57.12 192 SER A CA 1
ATOM 1562 C C . SER A 1 192 ? -1.905 55.636 8.833 1.00 57.12 192 SER A C 1
ATOM 1564 O O . SER A 1 192 ? -2.180 56.585 8.100 1.00 57.12 192 SER A O 1
ATOM 1566 N N . GLU A 1 193 ? -2.798 55.077 9.662 1.00 56.62 193 GLU A N 1
ATOM 1567 C CA . GLU A 1 193 ? -4.164 55.586 9.841 1.00 56.62 193 GLU A CA 1
ATOM 1568 C C . GLU A 1 193 ? -4.134 56.964 10.498 1.00 56.62 193 GLU A C 1
ATOM 1570 O O . GLU A 1 193 ? -4.749 57.896 9.984 1.00 56.62 193 GLU A O 1
ATOM 1575 N N . GLN A 1 194 ? -3.347 57.128 11.569 1.00 53.69 194 GLN A N 1
ATOM 1576 C CA . GLN A 1 194 ? -3.244 58.405 12.266 1.00 53.69 194 GLN A CA 1
ATOM 1577 C C . GLN A 1 194 ? -2.623 59.495 11.386 1.00 53.69 194 GLN A C 1
ATOM 1579 O O . GLN A 1 194 ? -3.149 60.602 11.354 1.00 53.69 194 GLN A O 1
ATOM 1584 N N . ASN A 1 195 ? -1.599 59.177 10.588 1.00 52.59 195 ASN A N 1
ATOM 1585 C CA . ASN A 1 195 ? -1.027 60.110 9.619 1.00 52.59 195 ASN A CA 1
ATOM 1586 C C . ASN A 1 195 ? -2.015 60.471 8.499 1.00 52.59 195 ASN A C 1
ATOM 1588 O O . ASN A 1 195 ? -1.962 61.595 8.021 1.00 52.59 195 ASN A O 1
ATOM 1592 N N . GLN A 1 196 ? -2.936 59.594 8.080 1.00 53.31 196 GLN A N 1
ATOM 1593 C CA . GLN A 1 196 ? -3.985 59.978 7.120 1.00 53.31 196 GLN A CA 1
ATOM 1594 C C . GLN A 1 196 ? -5.001 60.955 7.733 1.00 53.31 196 GLN A C 1
ATOM 1596 O O . GLN A 1 196 ? -5.366 61.939 7.086 1.00 53.31 196 GLN A O 1
ATOM 1601 N N . THR A 1 197 ? -5.410 60.745 8.988 1.00 53.06 197 THR A N 1
ATOM 1602 C CA . THR A 1 197 ? -6.276 61.691 9.715 1.00 53.06 197 THR A CA 1
ATOM 1603 C C . THR A 1 197 ? -5.564 63.002 10.052 1.00 53.06 197 THR A C 1
ATOM 1605 O O . THR A 1 197 ? -6.124 64.072 9.819 1.00 53.06 197 THR A O 1
ATOM 1608 N N . ASP A 1 198 ? -4.308 62.955 10.493 1.00 51.44 198 ASP A N 1
ATOM 1609 C CA . ASP A 1 198 ? -3.532 64.134 10.882 1.00 51.44 198 ASP A CA 1
ATOM 1610 C C . ASP A 1 198 ? -3.083 64.944 9.664 1.00 51.44 198 ASP A C 1
ATOM 1612 O O . ASP A 1 198 ? -3.043 66.167 9.736 1.00 51.44 198 ASP A O 1
ATOM 1616 N N . HIS A 1 199 ? -2.815 64.319 8.513 1.00 46.34 199 HIS A N 1
ATOM 1617 C CA . HIS A 1 199 ? -2.493 65.052 7.284 1.00 46.34 199 HIS A CA 1
ATOM 1618 C C . HIS A 1 199 ? -3.726 65.751 6.684 1.00 46.34 199 HIS A C 1
ATOM 1620 O O . HIS A 1 199 ? -3.564 66.764 6.006 1.00 46.34 199 HIS A O 1
ATOM 1626 N N . SER A 1 200 ? -4.944 65.270 6.980 1.00 48.75 200 SER A N 1
ATOM 1627 C CA . SER A 1 200 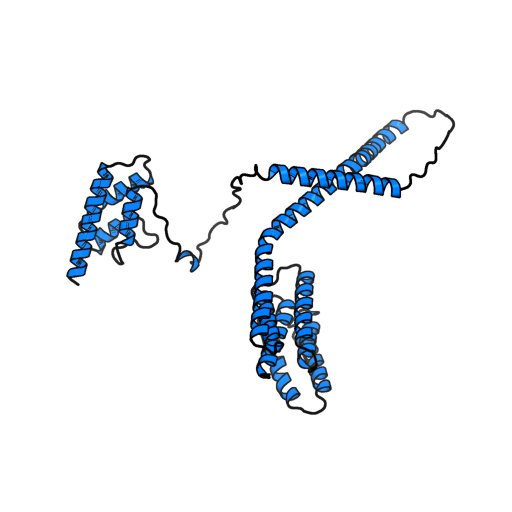? -6.206 65.951 6.639 1.00 48.75 200 SER A CA 1
ATOM 1628 C C . SER A 1 200 ? -6.560 67.099 7.601 1.00 48.75 200 SER A C 1
ATOM 1630 O O . SER A 1 200 ? -7.186 68.084 7.203 1.00 48.75 200 SER A O 1
ATOM 1632 N N . LEU A 1 201 ? -6.112 67.008 8.859 1.00 48.06 201 LEU A N 1
ATOM 1633 C CA . LEU A 1 201 ? -6.278 68.043 9.885 1.00 48.06 201 LEU A CA 1
ATOM 1634 C C . LEU A 1 201 ? -5.199 69.138 9.790 1.00 48.06 201 LEU A C 1
ATOM 1636 O O . LEU A 1 201 ? -5.514 70.321 9.915 1.00 48.06 201 LEU A O 1
ATOM 1640 N N . ASN A 1 202 ? -3.950 68.775 9.483 1.00 44.19 202 ASN A N 1
ATOM 1641 C CA . ASN A 1 202 ? -2.808 69.695 9.403 1.00 44.19 202 ASN A CA 1
ATOM 1642 C C . ASN A 1 202 ? -2.713 70.480 8.087 1.00 44.19 202 ASN A C 1
ATOM 1644 O O . ASN A 1 202 ? -1.968 71.454 8.021 1.00 44.19 202 ASN A O 1
ATOM 1648 N N . THR A 1 203 ? -3.496 70.153 7.053 1.00 48.72 203 THR A N 1
ATOM 1649 C CA . THR A 1 203 ? -3.624 71.029 5.872 1.00 48.72 203 THR A CA 1
ATOM 1650 C C . THR A 1 203 ? -4.358 72.343 6.165 1.00 48.72 203 THR A C 1
ATOM 1652 O O . THR A 1 203 ? -4.306 73.251 5.341 1.00 48.72 203 THR A O 1
ATOM 1655 N N . ASN A 1 204 ? -4.997 72.484 7.336 1.00 49.09 204 ASN A N 1
ATOM 1656 C CA . ASN A 1 204 ? -5.761 73.679 7.713 1.00 49.09 204 ASN A CA 1
ATOM 1657 C C . ASN A 1 204 ? -5.076 74.591 8.746 1.00 49.09 204 ASN A C 1
ATOM 1659 O O . ASN A 1 204 ? -5.666 75.597 9.137 1.00 49.09 204 ASN A O 1
ATOM 1663 N N . LEU A 1 205 ? -3.847 74.298 9.184 1.00 42.50 205 LEU A N 1
ATOM 1664 C CA . LEU A 1 205 ? -3.158 75.114 10.189 1.00 42.50 205 LEU A CA 1
ATOM 1665 C C . LEU A 1 205 ? -1.752 75.517 9.731 1.00 42.50 205 LEU A C 1
ATOM 1667 O O . LEU A 1 205 ? -0.753 74.880 10.030 1.00 42.50 205 LEU A O 1
ATOM 1671 N N . THR A 1 206 ? -1.737 76.665 9.052 1.00 38.91 206 THR A N 1
ATOM 1672 C CA . THR A 1 206 ? -0.719 77.729 9.108 1.00 38.91 206 THR A CA 1
ATOM 1673 C C . THR A 1 206 ? 0.753 77.398 8.842 1.00 38.91 206 THR A C 1
ATOM 1675 O O . THR A 1 206 ? 1.478 76.825 9.648 1.00 38.91 206 THR A O 1
ATOM 1678 N N . GLN A 1 207 ? 1.208 77.991 7.736 1.00 44.22 207 GLN A N 1
ATOM 1679 C CA . GLN A 1 207 ? 2.564 78.467 7.477 1.00 44.22 207 GLN A CA 1
ATOM 1680 C C . GLN A 1 207 ? 3.216 79.100 8.722 1.00 44.22 207 GLN A C 1
ATOM 1682 O O . GLN A 1 207 ? 2.719 80.086 9.264 1.00 44.22 207 GLN A O 1
ATOM 1687 N N . GLY A 1 208 ? 4.381 78.582 9.109 1.00 34.50 208 GLY A N 1
ATOM 1688 C CA . GLY A 1 208 ? 5.260 79.160 10.124 1.00 34.50 208 GLY A CA 1
ATOM 1689 C C . GLY A 1 208 ? 6.665 78.577 9.980 1.00 34.50 208 GLY A C 1
ATOM 1690 O O . GLY A 1 208 ? 6.879 77.388 10.164 1.00 34.50 208 GLY A O 1
ATOM 1691 N N . LYS A 1 209 ? 7.605 79.417 9.560 1.00 43.38 209 LYS A N 1
ATOM 1692 C CA . LYS A 1 209 ? 8.983 79.109 9.148 1.00 43.38 209 LYS A CA 1
ATOM 1693 C C . LYS A 1 209 ? 9.888 78.823 10.360 1.00 43.38 209 LYS A C 1
ATOM 1695 O O . LYS A 1 209 ? 9.965 79.688 11.222 1.00 43.38 209 LYS A O 1
ATOM 1700 N N . LEU A 1 210 ? 10.631 77.707 10.390 1.00 34.84 210 LEU A N 1
ATOM 1701 C CA . LEU A 1 210 ? 11.827 77.539 11.242 1.00 34.84 210 LEU A CA 1
ATOM 1702 C C . LEU A 1 210 ? 12.830 76.521 10.645 1.00 34.84 210 LEU A C 1
ATOM 1704 O O . LEU A 1 210 ? 12.436 75.546 10.011 1.00 34.84 210 LEU A O 1
ATOM 1708 N N . GLU A 1 211 ? 14.119 76.833 10.802 1.00 37.06 211 GLU A N 1
ATOM 1709 C CA . GLU A 1 211 ? 15.330 76.244 10.190 1.00 37.06 211 GLU A CA 1
ATOM 1710 C C . GLU A 1 211 ? 15.622 74.766 10.549 1.00 37.06 211 GLU A C 1
ATOM 1712 O O . GLU A 1 211 ? 15.143 74.283 11.575 1.00 37.06 211 GLU A O 1
ATOM 1717 N N . PRO A 1 212 ? 16.457 74.043 9.762 1.00 57.44 212 PRO A N 1
ATOM 1718 C CA . PRO A 1 212 ? 16.835 72.661 10.055 1.00 57.44 212 PRO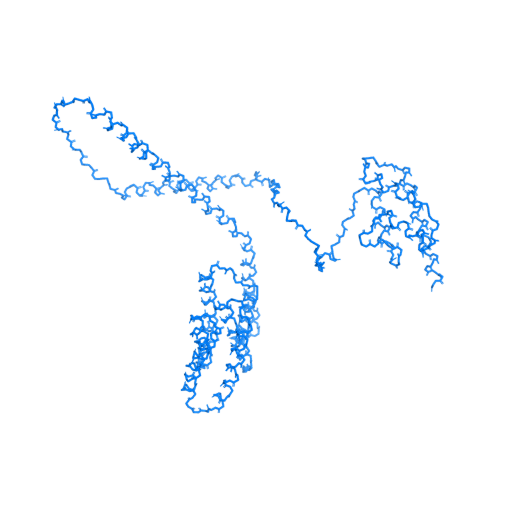 A CA 1
ATOM 1719 C C . PRO A 1 212 ? 18.088 72.592 10.946 1.00 57.44 212 PRO A C 1
ATOM 1721 O O . PRO A 1 212 ? 19.101 73.217 10.630 1.00 57.44 212 PRO A O 1
ATOM 1724 N N . PRO A 1 213 ? 18.067 71.803 12.034 1.00 47.91 213 PRO A N 1
ATOM 1725 C CA . PRO A 1 213 ? 19.269 71.028 12.379 1.00 47.91 213 PRO A CA 1
ATOM 1726 C C . PRO A 1 213 ? 18.948 69.705 13.121 1.00 47.91 213 PRO A C 1
ATOM 1728 O O . PRO A 1 213 ? 17.812 69.458 13.512 1.00 47.91 213 PRO A O 1
ATOM 1731 N N . PRO A 1 214 ? 19.957 68.902 13.490 1.00 44.50 214 PRO A N 1
ATOM 1732 C CA . PRO A 1 214 ? 20.957 68.238 12.666 1.00 44.50 214 PRO A CA 1
ATOM 1733 C C . PRO A 1 214 ? 20.727 66.709 12.698 1.00 44.50 214 PRO A C 1
ATOM 1735 O O . PRO A 1 214 ? 20.198 66.158 13.662 1.00 44.50 214 PRO A O 1
ATOM 1738 N N . GLY A 1 215 ? 21.155 65.985 11.665 1.00 51.69 215 GLY A N 1
ATOM 1739 C CA . GLY A 1 215 ? 21.160 64.521 11.721 1.00 51.69 215 GLY A CA 1
ATOM 1740 C C . GLY A 1 215 ? 22.214 63.990 12.704 1.00 51.69 215 GLY A C 1
ATOM 1741 O O . GLY A 1 215 ? 23.347 64.471 12.687 1.00 51.69 215 GLY A O 1
ATOM 1742 N N . PRO A 1 216 ? 21.902 62.953 13.500 1.00 43.94 216 PRO A N 1
ATOM 1743 C CA . PRO A 1 216 ? 22.902 62.042 14.024 1.00 43.94 216 PRO A CA 1
ATOM 1744 C C . PRO A 1 216 ? 22.840 60.718 13.256 1.00 43.94 216 PRO A C 1
ATOM 1746 O O . PRO A 1 216 ? 22.030 59.832 13.522 1.00 43.94 216 PRO A O 1
ATOM 1749 N N . THR A 1 217 ? 23.755 60.588 12.300 1.00 51.31 217 THR A N 1
ATOM 1750 C CA . THR A 1 217 ? 24.187 59.325 11.707 1.00 51.31 217 THR A CA 1
ATOM 1751 C C . THR A 1 217 ? 24.875 58.470 12.771 1.00 51.31 217 THR A C 1
ATOM 1753 O O . THR A 1 217 ? 26.030 58.702 13.127 1.00 51.31 217 THR A O 1
ATOM 1756 N N . LYS A 1 218 ? 24.188 57.440 13.256 1.00 50.31 218 LYS A N 1
ATOM 1757 C CA . LYS A 1 218 ? 24.847 56.175 13.582 1.00 50.31 218 LYS A CA 1
ATOM 1758 C C . LYS A 1 218 ? 24.126 55.097 12.798 1.00 50.31 218 LYS A C 1
ATOM 1760 O O . LYS A 1 218 ? 23.040 54.673 13.182 1.00 50.31 218 LYS A O 1
ATOM 1765 N N . GLU A 1 219 ? 24.720 54.719 11.670 1.00 50.97 219 GLU A N 1
ATOM 1766 C CA . GLU A 1 219 ? 24.384 53.471 10.996 1.00 50.97 219 GLU A CA 1
ATOM 1767 C C . GLU A 1 219 ? 24.477 52.348 12.030 1.00 50.97 219 GLU A C 1
ATOM 1769 O O . GLU A 1 219 ? 25.516 52.109 12.647 1.00 50.97 219 GLU A O 1
ATOM 1774 N N . TYR A 1 220 ? 23.321 51.759 12.306 1.00 53.09 220 TYR A N 1
ATOM 1775 C CA . TYR A 1 220 ? 23.148 50.692 13.272 1.00 53.09 220 TYR A CA 1
ATOM 1776 C C . TYR A 1 220 ? 23.591 49.388 12.623 1.00 53.09 220 TYR A C 1
ATOM 1778 O O . TYR A 1 220 ? 23.028 48.995 11.605 1.00 53.09 220 TYR A O 1
ATOM 1786 N N . ASP A 1 221 ? 24.574 48.716 13.218 1.00 53.97 221 ASP A N 1
ATOM 1787 C CA . ASP A 1 221 ? 25.165 47.516 12.632 1.00 53.97 221 ASP A CA 1
ATOM 1788 C C . ASP A 1 221 ? 24.203 46.309 12.780 1.00 53.97 221 ASP A C 1
ATOM 1790 O O . ASP A 1 221 ? 23.970 45.838 13.906 1.00 53.97 221 ASP A O 1
ATOM 1794 N N . PRO A 1 222 ? 23.596 45.794 11.688 1.00 56.75 222 PRO A N 1
ATOM 1795 C CA . PRO A 1 222 ? 22.534 44.778 11.740 1.00 56.75 222 PRO A CA 1
ATOM 1796 C C . PRO A 1 222 ? 22.974 43.467 12.406 1.00 56.75 222 PRO A C 1
ATOM 1798 O O . PRO A 1 222 ? 22.157 42.734 12.972 1.00 56.75 222 PRO A O 1
ATOM 1801 N N . PHE A 1 223 ? 24.281 43.194 12.391 1.00 56.16 223 PHE A N 1
ATOM 1802 C CA . PHE A 1 223 ? 24.886 42.010 12.990 1.00 56.16 223 PHE A CA 1
ATOM 1803 C C . PHE A 1 223 ? 24.791 42.009 14.524 1.00 56.16 223 PHE A C 1
ATOM 1805 O O . PHE A 1 223 ? 24.569 40.963 15.138 1.00 56.16 223 PHE A O 1
ATOM 1812 N N . ILE A 1 224 ? 24.884 43.183 15.162 1.00 58.53 224 ILE A N 1
ATOM 1813 C CA . ILE A 1 224 ? 24.794 43.312 16.625 1.00 58.53 224 ILE A CA 1
ATOM 1814 C C . ILE A 1 224 ? 23.364 43.012 17.095 1.00 58.53 224 ILE A C 1
ATOM 1816 O O . ILE A 1 224 ? 23.173 42.313 18.092 1.00 58.53 224 ILE A O 1
ATOM 1820 N N . ILE A 1 225 ? 22.352 43.456 16.340 1.00 59.56 225 ILE A N 1
ATOM 1821 C CA . ILE A 1 225 ? 20.941 43.163 16.632 1.00 59.56 225 ILE A CA 1
ATOM 1822 C C . ILE A 1 225 ? 20.636 41.677 16.409 1.00 59.56 225 ILE A C 1
ATOM 1824 O O . ILE A 1 225 ? 19.942 41.066 17.222 1.00 59.56 225 ILE A O 1
ATOM 1828 N N . GLN A 1 226 ? 21.180 41.059 15.358 1.00 57.22 226 GLN A N 1
ATOM 1829 C CA . GLN A 1 226 ? 21.010 39.621 15.117 1.00 57.22 226 GLN A CA 1
ATOM 1830 C C . GLN A 1 226 ? 21.671 38.764 16.206 1.00 57.22 226 GLN A C 1
ATOM 1832 O O . GLN A 1 226 ? 21.060 37.815 16.697 1.00 57.22 226 GLN A O 1
ATOM 1837 N N . CYS A 1 227 ? 22.863 39.139 16.672 1.00 58.59 227 CYS A N 1
ATOM 1838 C CA . CYS A 1 227 ? 23.500 38.470 17.806 1.00 58.59 227 CYS A CA 1
ATOM 1839 C C . CYS A 1 227 ? 22.683 38.641 19.097 1.00 58.59 227 CYS A C 1
ATOM 1841 O O . CYS A 1 227 ? 22.421 37.655 19.789 1.00 58.59 227 CYS A O 1
ATOM 1843 N N . LEU A 1 228 ? 22.196 39.851 19.392 1.00 63.72 228 LEU A N 1
ATOM 1844 C CA . LEU A 1 228 ? 21.404 40.125 20.596 1.00 63.72 228 LEU A CA 1
ATOM 1845 C C . LEU A 1 228 ? 20.049 39.394 20.584 1.00 63.72 228 LEU A C 1
ATOM 1847 O O . LEU A 1 228 ? 19.645 38.808 21.588 1.00 63.72 228 LEU A O 1
ATOM 1851 N N . THR A 1 229 ? 19.368 39.364 19.438 1.00 61.84 229 THR A N 1
ATOM 1852 C CA . THR A 1 229 ? 18.098 38.639 19.270 1.00 61.84 229 THR A CA 1
ATOM 1853 C C . THR A 1 229 ? 18.298 37.126 19.331 1.00 61.84 229 THR A C 1
ATOM 1855 O O . THR A 1 229 ? 17.512 36.444 19.990 1.00 61.84 229 THR A O 1
ATOM 1858 N N . SER A 1 230 ? 19.385 36.592 18.760 1.00 59.94 230 SER A N 1
ATOM 1859 C CA . SER A 1 230 ? 19.724 35.167 18.886 1.00 59.94 230 SER A CA 1
ATOM 1860 C C . SER A 1 230 ? 19.987 34.758 20.344 1.00 59.94 230 SER A C 1
ATOM 1862 O O . SER A 1 230 ? 19.485 33.726 20.792 1.00 59.94 230 SER A O 1
ATOM 1864 N N . LEU A 1 231 ? 20.667 35.608 21.124 1.00 70.00 231 LEU A N 1
ATOM 1865 C CA . LEU A 1 231 ? 20.926 35.386 22.548 1.00 70.00 231 LEU A CA 1
ATOM 1866 C C . LEU A 1 231 ? 19.617 35.354 23.358 1.00 70.00 231 LEU A C 1
ATOM 1868 O O . LEU A 1 231 ? 19.416 34.464 24.186 1.00 70.00 231 LEU A O 1
ATOM 1872 N N . ILE A 1 232 ? 18.695 36.283 23.082 1.00 71.88 232 ILE A N 1
ATOM 1873 C CA . ILE A 1 232 ? 17.380 36.343 23.738 1.00 71.88 232 ILE A CA 1
ATOM 1874 C C . ILE A 1 232 ? 16.547 35.097 23.403 1.00 71.88 232 ILE A C 1
ATOM 1876 O O . ILE A 1 232 ? 15.943 34.505 24.300 1.00 71.88 232 ILE A O 1
ATOM 1880 N N . ILE A 1 233 ? 16.561 34.639 22.146 1.00 64.12 233 ILE A N 1
ATOM 1881 C CA . ILE A 1 233 ? 15.847 33.426 21.716 1.00 64.12 233 ILE A CA 1
ATOM 1882 C C . ILE A 1 233 ? 16.384 32.184 22.438 1.00 64.12 233 ILE A C 1
ATOM 1884 O O . ILE A 1 233 ? 15.595 31.361 22.906 1.00 64.12 233 ILE A O 1
ATOM 1888 N N . VAL A 1 234 ? 17.706 32.062 22.600 1.00 75.00 234 VAL A N 1
ATOM 1889 C CA . VAL A 1 234 ? 18.323 30.945 23.335 1.00 75.00 234 VAL A CA 1
ATOM 1890 C C . VAL A 1 234 ? 17.920 30.963 24.813 1.00 75.00 234 VAL A C 1
ATOM 1892 O O . VAL A 1 234 ? 17.550 29.923 25.363 1.00 75.00 234 VAL A O 1
ATOM 1895 N N . ILE A 1 235 ? 17.905 32.135 25.455 1.00 76.38 235 ILE A N 1
ATOM 1896 C CA . ILE A 1 235 ? 17.486 32.279 26.859 1.00 76.38 235 ILE A CA 1
ATOM 1897 C C . ILE A 1 235 ? 16.003 31.906 27.034 1.00 76.38 235 ILE A C 1
ATOM 1899 O O . ILE A 1 235 ? 15.652 31.176 27.967 1.00 76.38 235 ILE A O 1
ATOM 1903 N N . VAL A 1 236 ? 15.131 32.332 26.113 1.00 72.50 236 VAL A N 1
ATOM 1904 C CA . VAL A 1 236 ? 13.700 31.983 26.125 1.00 72.50 236 VAL A CA 1
ATOM 1905 C C . VAL A 1 236 ? 13.491 30.488 25.870 1.00 72.50 236 VAL A C 1
ATOM 1907 O O . VAL A 1 236 ? 12.696 29.858 26.570 1.00 72.50 236 VAL A O 1
ATOM 1910 N N . ALA A 1 237 ? 14.235 29.883 24.941 1.00 65.94 237 ALA A N 1
ATOM 1911 C CA . ALA A 1 237 ? 14.166 28.449 24.667 1.00 65.94 237 ALA A CA 1
ATOM 1912 C C . ALA A 1 237 ? 14.570 27.617 25.896 1.00 65.94 237 ALA A C 1
ATOM 1914 O O . ALA A 1 237 ? 13.848 26.695 26.286 1.00 65.94 237 ALA A O 1
ATOM 1915 N N . ILE A 1 238 ? 15.664 27.990 26.570 1.00 78.12 238 ILE A N 1
ATOM 1916 C CA . ILE A 1 238 ? 16.104 27.346 27.816 1.00 78.12 238 ILE A CA 1
ATOM 1917 C C . ILE A 1 238 ? 15.037 27.506 28.911 1.00 78.12 238 ILE A C 1
ATOM 1919 O O . ILE A 1 238 ? 14.721 26.538 29.610 1.00 78.12 238 ILE A O 1
ATOM 1923 N N . TYR A 1 239 ? 14.422 28.686 29.038 1.00 78.62 239 TYR A N 1
ATOM 1924 C CA . TYR A 1 239 ? 13.343 28.929 29.999 1.00 78.62 239 TYR A CA 1
ATOM 1925 C C . TYR A 1 239 ? 12.098 28.065 29.723 1.00 78.62 239 TYR A C 1
ATOM 1927 O O . TYR A 1 239 ? 11.560 27.450 30.648 1.00 78.62 239 TYR A O 1
ATOM 1935 N N . VAL A 1 240 ? 11.658 27.959 28.463 1.00 68.56 240 VAL A N 1
ATOM 1936 C CA . VAL A 1 240 ? 10.486 27.159 28.062 1.00 68.56 240 VAL A CA 1
ATOM 1937 C C . VAL A 1 240 ? 10.729 25.667 28.285 1.00 68.56 240 VAL A C 1
ATOM 1939 O O . VAL A 1 240 ? 9.880 25.003 28.884 1.00 68.56 240 VAL A O 1
ATOM 1942 N N . ILE A 1 241 ? 11.898 25.144 27.899 1.00 71.44 241 ILE A N 1
ATOM 1943 C CA . ILE A 1 241 ? 12.275 23.740 28.137 1.00 71.44 241 ILE A CA 1
ATOM 1944 C C . ILE A 1 241 ? 12.260 23.438 29.639 1.00 71.44 241 ILE A C 1
ATOM 1946 O O . ILE A 1 241 ? 11.668 22.450 30.081 1.00 71.44 241 ILE A O 1
ATOM 1950 N N . ARG A 1 242 ? 12.838 24.329 30.452 1.00 73.31 242 ARG A N 1
ATOM 1951 C CA . ARG A 1 242 ? 12.880 24.174 31.910 1.00 73.31 242 ARG A CA 1
ATOM 1952 C C . ARG A 1 242 ? 11.481 24.249 32.540 1.00 73.31 242 ARG A C 1
ATOM 1954 O O . ARG A 1 242 ? 11.193 23.511 33.484 1.00 73.31 242 ARG A O 1
ATOM 1961 N N . LYS A 1 243 ? 10.586 25.081 31.995 1.00 65.38 243 LYS A N 1
ATOM 1962 C CA . LYS A 1 243 ? 9.183 25.215 32.431 1.00 65.38 243 LYS A CA 1
ATOM 1963 C C . LYS A 1 243 ? 8.334 23.991 32.072 1.00 65.38 243 LYS A C 1
ATOM 1965 O O . LYS A 1 243 ? 7.532 23.555 32.897 1.00 65.38 243 LYS A O 1
ATOM 1970 N N . LEU A 1 244 ? 8.540 23.406 30.892 1.00 60.88 244 LEU A N 1
ATOM 1971 C CA . LEU A 1 244 ? 7.870 22.174 30.460 1.00 60.88 244 LEU A CA 1
ATOM 1972 C C . LEU A 1 244 ? 8.355 20.955 31.254 1.00 60.88 244 LEU A C 1
ATOM 1974 O O . LEU A 1 244 ? 7.537 20.146 31.691 1.00 60.88 244 LEU A O 1
ATOM 1978 N N . TYR A 1 245 ? 9.658 20.867 31.538 1.00 68.88 245 TYR A N 1
ATOM 1979 C CA . TYR A 1 245 ? 10.213 19.783 32.352 1.00 68.88 245 TYR A CA 1
ATOM 1980 C C . TYR A 1 245 ? 9.675 19.804 33.793 1.00 68.88 245 TYR A C 1
ATOM 1982 O O . TYR A 1 245 ? 9.354 18.753 34.348 1.00 68.88 245 TYR A O 1
ATOM 1990 N N . LYS A 1 246 ? 9.499 20.997 34.386 1.00 56.34 246 LYS A N 1
ATOM 1991 C CA . LYS A 1 246 ? 8.964 21.158 35.751 1.00 56.34 246 LYS A CA 1
ATOM 1992 C C . LYS A 1 246 ? 7.461 20.839 35.862 1.00 56.34 246 LYS A C 1
ATOM 1994 O O . LYS A 1 246 ? 7.027 20.391 36.915 1.00 56.34 246 LYS A O 1
ATOM 1999 N N . ARG A 1 247 ? 6.672 21.010 34.790 1.00 53.91 247 ARG A N 1
ATOM 2000 C CA . ARG A 1 247 ? 5.209 20.767 34.777 1.00 53.91 247 ARG A CA 1
ATOM 2001 C C . ARG A 1 247 ? 4.779 19.356 34.354 1.00 53.91 247 ARG A C 1
ATOM 2003 O O . ARG A 1 247 ? 3.585 19.070 34.302 1.00 53.91 247 ARG A O 1
ATOM 2010 N N . ARG A 1 248 ? 5.719 18.438 34.102 1.00 55.84 248 ARG A N 1
ATOM 2011 C CA . ARG A 1 248 ? 5.418 17.069 33.636 1.00 55.84 248 ARG A CA 1
ATOM 2012 C C . ARG A 1 248 ? 4.557 16.225 34.595 1.00 55.84 248 ARG A C 1
ATOM 2014 O O . ARG A 1 248 ? 3.997 15.222 34.173 1.00 55.84 248 ARG A O 1
ATOM 2021 N N . HIS A 1 249 ? 4.449 16.616 35.868 1.00 48.56 249 HIS A N 1
ATOM 2022 C CA . HIS A 1 249 ? 3.695 15.882 36.892 1.00 48.56 249 HIS A CA 1
ATOM 2023 C C . HIS A 1 249 ? 2.251 16.385 37.108 1.00 48.56 249 HIS A C 1
ATOM 2025 O O . HIS A 1 249 ? 1.504 15.751 37.849 1.00 48.56 249 HIS A O 1
ATOM 2031 N N . GLU A 1 250 ? 1.830 17.469 36.442 1.00 49.56 250 GLU A N 1
ATOM 2032 C CA . GLU A 1 250 ? 0.513 18.103 36.659 1.00 49.56 250 GLU A CA 1
ATOM 2033 C C . GLU A 1 250 ? -0.498 17.871 35.520 1.00 49.56 250 GLU A C 1
ATOM 2035 O O . GLU A 1 250 ? -1.696 18.084 35.703 1.00 49.56 250 GLU A O 1
ATOM 2040 N N . PHE A 1 251 ? -0.070 17.365 34.357 1.00 44.75 251 PHE A N 1
ATOM 2041 C CA . PHE A 1 251 ? -0.978 17.059 33.244 1.00 44.75 251 PHE A CA 1
ATOM 2042 C C . PHE A 1 251 ? -1.698 15.717 33.446 1.00 44.75 251 PHE A C 1
ATOM 2044 O O . PHE A 1 251 ? -1.377 14.706 32.822 1.00 44.75 251 PHE A O 1
ATOM 2051 N N . LYS A 1 252 ? -2.718 15.705 34.312 1.00 42.47 252 LYS A N 1
ATOM 2052 C CA . LYS A 1 252 ? -3.746 14.656 34.294 1.00 42.47 252 LYS A CA 1
ATOM 2053 C C . LYS A 1 252 ? -4.696 14.929 33.127 1.00 42.47 252 LYS A C 1
ATOM 2055 O O . LYS A 1 252 ? -5.424 15.916 33.121 1.00 42.47 252 LYS A O 1
ATOM 2060 N N . LEU A 1 253 ? -4.649 14.044 32.135 1.00 43.44 253 LEU A N 1
ATOM 2061 C CA . LEU A 1 253 ? -5.435 14.066 30.903 1.00 43.44 253 LEU A CA 1
ATOM 2062 C C . LEU A 1 253 ? -6.950 14.122 31.207 1.00 43.44 253 LEU A C 1
ATOM 2064 O O . LEU A 1 253 ? -7.570 13.110 31.540 1.00 43.44 253 LEU A O 1
ATOM 2068 N N . GLY A 1 254 ? -7.556 15.304 31.095 1.00 38.56 254 GLY A N 1
ATOM 2069 C CA . GLY A 1 254 ? -9.008 15.451 31.021 1.00 38.56 254 GLY A CA 1
ATOM 2070 C C . GLY A 1 254 ? -9.508 14.913 29.679 1.00 38.56 254 GLY A C 1
ATOM 2071 O O . GLY A 1 254 ? -8.935 15.223 28.636 1.00 38.56 254 GLY A O 1
ATOM 2072 N N . ARG A 1 255 ? -10.554 14.076 29.700 1.00 41.12 255 ARG A N 1
ATOM 2073 C CA . ARG A 1 255 ? -11.203 13.530 28.496 1.00 41.12 255 ARG A CA 1
ATOM 2074 C C . ARG A 1 255 ? -11.671 14.675 27.594 1.00 41.12 255 ARG A C 1
ATOM 2076 O O . ARG A 1 255 ? -12.672 15.313 27.897 1.00 41.12 255 ARG A O 1
ATOM 2083 N N . MET A 1 256 ? -10.994 14.892 26.472 1.00 35.06 256 MET A N 1
ATOM 2084 C CA . MET A 1 256 ? -11.537 15.691 25.376 1.00 35.06 256 MET A CA 1
ATOM 2085 C C . MET A 1 256 ? -12.396 14.776 24.502 1.00 35.06 256 MET A C 1
ATOM 2087 O O . MET A 1 256 ? -11.899 13.882 23.821 1.00 35.06 256 MET A O 1
ATOM 2091 N N . SER A 1 257 ? -13.709 14.965 24.608 1.00 42.34 257 SER A N 1
ATOM 2092 C CA . SER A 1 257 ? -14.730 14.376 23.747 1.00 42.34 257 SER A CA 1
ATOM 2093 C C . SER A 1 257 ? -14.855 15.236 22.493 1.00 42.34 257 SER A C 1
ATOM 2095 O O . SER A 1 257 ? -15.427 16.319 22.559 1.00 42.34 257 SER A O 1
ATOM 2097 N N . ALA A 1 258 ? -14.347 14.749 21.364 1.00 38.62 258 ALA A N 1
ATOM 2098 C CA . ALA A 1 258 ? -14.647 15.286 20.043 1.00 38.62 258 ALA A CA 1
ATOM 2099 C C . ALA A 1 258 ? -15.099 14.126 19.146 1.00 38.62 258 ALA A C 1
ATOM 2101 O O . ALA A 1 258 ? -14.274 13.361 18.648 1.00 38.62 258 ALA A O 1
ATOM 2102 N N . TYR A 1 259 ? -16.414 13.956 19.008 1.00 33.84 259 TYR A N 1
ATOM 2103 C CA . TYR A 1 259 ? -17.018 13.136 17.960 1.00 33.84 259 TYR A CA 1
ATOM 2104 C C . TYR A 1 259 ? -18.446 13.634 17.706 1.00 33.84 259 TYR A C 1
ATOM 2106 O O . TYR A 1 259 ? -19.333 13.429 18.533 1.00 33.84 259 TYR A O 1
ATOM 2114 N N . GLU A 1 260 ? -18.648 14.322 16.583 1.00 37.75 260 GLU A N 1
ATOM 2115 C CA . GLU A 1 260 ? -19.976 14.585 16.024 1.00 37.75 260 GLU A CA 1
ATOM 2116 C C . GLU A 1 260 ? -20.490 13.307 15.337 1.00 37.75 260 GLU A C 1
ATOM 2118 O O . GLU A 1 260 ? -19.727 12.659 14.612 1.00 37.75 260 GLU A O 1
ATOM 2123 N N . PRO A 1 261 ? -21.753 12.898 15.545 1.00 42.53 261 PRO A N 1
ATOM 2124 C CA . PRO A 1 261 ? -22.291 11.713 14.900 1.00 42.53 261 PRO A CA 1
ATOM 2125 C C . PRO A 1 261 ? -22.761 12.034 13.478 1.00 42.53 261 PRO A C 1
ATOM 2127 O O . PRO A 1 261 ? -23.704 12.792 13.266 1.00 42.53 261 PRO A O 1
ATOM 2130 N N . ILE A 1 262 ? -22.129 11.378 12.506 1.00 34.06 262 ILE A N 1
ATOM 2131 C CA . ILE A 1 262 ? -22.654 11.212 11.149 1.00 34.06 262 ILE A CA 1
ATOM 2132 C C . ILE A 1 262 ? -23.983 10.445 11.237 1.00 34.06 262 ILE A C 1
ATOM 2134 O O . ILE A 1 262 ? -24.081 9.420 11.915 1.00 34.06 262 ILE A O 1
ATOM 2138 N N . ILE A 1 263 ? -25.001 10.962 10.550 1.00 41.38 263 ILE A N 1
ATOM 2139 C CA . ILE A 1 263 ? -26.336 10.376 10.416 1.00 41.38 263 ILE A CA 1
ATOM 2140 C C . ILE A 1 263 ? -26.208 9.006 9.730 1.00 41.38 263 ILE A C 1
ATOM 2142 O O . ILE A 1 263 ? -25.742 8.898 8.597 1.00 41.38 263 ILE A O 1
ATOM 2146 N N . VAL A 1 264 ? -26.598 7.953 10.449 1.00 36.25 264 VAL A N 1
ATOM 2147 C CA . VAL A 1 264 ? -26.493 6.549 10.032 1.00 36.25 264 VAL A CA 1
ATOM 2148 C C . VAL A 1 264 ? -27.684 6.182 9.141 1.00 36.25 264 VAL A C 1
ATOM 2150 O O . VAL A 1 264 ? -28.801 6.023 9.628 1.00 36.25 264 VAL A O 1
ATOM 2153 N N . GLY A 1 265 ? -27.438 6.013 7.838 1.00 36.84 265 GLY A N 1
ATOM 2154 C CA . GLY A 1 265 ? -28.233 5.117 6.989 1.00 36.84 265 GLY A CA 1
ATOM 2155 C C . GLY A 1 265 ? -27.932 3.647 7.331 1.00 36.84 265 GLY A C 1
ATOM 2156 O O . GLY A 1 265 ? -26.912 3.376 7.968 1.00 36.84 265 GLY A O 1
ATOM 2157 N N . PRO A 1 266 ? -28.794 2.682 6.966 1.00 41.22 266 PRO A N 1
ATOM 2158 C CA . PRO A 1 266 ? -28.685 1.302 7.439 1.00 41.22 266 PRO A CA 1
ATOM 2159 C C . PRO A 1 266 ? -27.383 0.640 6.953 1.00 41.22 266 PRO A C 1
ATOM 2161 O O . PRO A 1 266 ? -27.242 0.281 5.786 1.00 41.22 266 PRO A O 1
ATOM 2164 N N . GLU A 1 267 ? -26.418 0.501 7.868 1.00 40.44 267 GLU A N 1
ATOM 2165 C CA . GLU A 1 267 ? -25.106 -0.106 7.633 1.00 40.44 267 GLU A CA 1
ATOM 2166 C C . GLU A 1 267 ? -25.216 -1.613 7.362 1.00 40.44 267 GLU A C 1
ATOM 2168 O O . GLU A 1 267 ? -25.681 -2.390 8.201 1.00 40.44 267 GLU A O 1
ATOM 2173 N N . GLN A 1 268 ? -24.659 -2.029 6.224 1.00 38.75 268 GLN A N 1
ATOM 2174 C CA . GLN A 1 268 ? -24.135 -3.375 6.009 1.00 38.75 268 GLN A CA 1
ATOM 2175 C C . GLN A 1 268 ? -23.198 -3.768 7.159 1.00 38.75 268 GLN A C 1
ATOM 2177 O O . GLN A 1 268 ? -22.206 -3.098 7.451 1.00 38.75 268 GLN A O 1
ATOM 2182 N N . GLU A 1 269 ? -23.532 -4.873 7.825 1.00 38.75 269 GLU A N 1
ATOM 2183 C CA . GLU A 1 269 ? -22.818 -5.360 8.998 1.00 38.75 269 GLU A CA 1
ATOM 2184 C C . GLU A 1 269 ? -21.358 -5.712 8.675 1.00 38.75 269 GLU A C 1
ATOM 2186 O O . GLU A 1 269 ? -21.042 -6.741 8.076 1.00 38.75 269 GLU A O 1
ATOM 2191 N N . SER A 1 270 ? -20.436 -4.881 9.156 1.00 33.72 270 SER A N 1
ATOM 2192 C CA . SER A 1 270 ? -19.018 -5.212 9.204 1.00 33.72 270 SER A CA 1
ATOM 2193 C C . SER A 1 270 ? -18.762 -6.357 10.197 1.00 33.72 270 SER A C 1
ATOM 2195 O O . SER A 1 270 ? -19.121 -6.317 11.380 1.00 33.72 270 SER A O 1
ATOM 2197 N N . ILE A 1 271 ? -18.062 -7.386 9.712 1.00 44.62 271 ILE A N 1
ATOM 2198 C CA . ILE A 1 271 ? -17.659 -8.619 10.419 1.00 44.62 271 ILE A CA 1
ATOM 2199 C C . ILE A 1 271 ? -16.919 -8.327 11.747 1.00 44.62 271 ILE A C 1
ATOM 2201 O O . ILE A 1 271 ? -16.882 -9.157 12.658 1.00 44.62 271 ILE A O 1
ATOM 2205 N N . GLN A 1 272 ? -16.393 -7.114 11.916 1.00 46.09 272 GLN A N 1
ATOM 2206 C CA . GLN A 1 272 ? -15.618 -6.688 13.078 1.00 46.09 272 GLN A CA 1
ATOM 2207 C C . GLN A 1 272 ? -16.443 -6.552 14.374 1.00 46.09 272 GLN A C 1
ATOM 2209 O O . GLN A 1 272 ? -15.893 -6.706 15.467 1.00 46.09 272 GLN A O 1
ATOM 2214 N N . LYS A 1 273 ? -17.770 -6.351 14.299 1.00 46.31 273 LYS A N 1
ATOM 2215 C CA . LYS A 1 273 ? -18.641 -6.348 15.496 1.00 46.31 273 LYS A CA 1
ATOM 2216 C C . LYS A 1 273 ? -18.971 -7.758 16.016 1.00 46.31 273 LYS A C 1
ATOM 2218 O O . LYS A 1 273 ? -19.485 -7.874 17.128 1.00 46.31 273 LYS A O 1
ATOM 2223 N N . ARG A 1 274 ? -18.647 -8.828 15.274 1.00 50.00 274 ARG A N 1
ATOM 2224 C CA . ARG A 1 274 ? -19.046 -10.214 15.601 1.00 50.00 274 ARG A CA 1
ATOM 2225 C C . ARG A 1 274 ? -18.343 -10.796 16.839 1.00 50.00 274 ARG A C 1
ATOM 2227 O O . ARG A 1 274 ? -18.919 -11.645 17.505 1.00 50.00 274 ARG A O 1
ATOM 2234 N N . ASN A 1 275 ? -17.149 -10.306 17.191 1.00 46.75 275 ASN A N 1
ATOM 2235 C CA . ASN A 1 275 ? -16.294 -10.908 18.232 1.00 46.75 275 ASN A CA 1
ATOM 2236 C C . ASN A 1 275 ? -16.028 -10.018 19.460 1.00 46.75 275 ASN A C 1
ATOM 2238 O O . ASN A 1 275 ? -15.085 -10.258 20.219 1.00 46.75 275 ASN A O 1
ATOM 2242 N N . ARG A 1 276 ? -16.841 -8.983 19.702 1.00 51.25 276 ARG A N 1
ATOM 2243 C CA . ARG A 1 276 ? -16.657 -8.141 20.891 1.00 51.25 276 ARG A CA 1
ATOM 2244 C C . ARG A 1 276 ? -17.142 -8.900 22.133 1.00 51.25 276 ARG A C 1
ATOM 2246 O O . ARG A 1 276 ? -18.340 -9.089 22.322 1.00 51.25 276 ARG A O 1
ATOM 2253 N N . LYS A 1 277 ? -16.213 -9.340 22.992 1.00 54.09 277 LYS A N 1
ATOM 2254 C CA . LYS A 1 277 ? -16.547 -9.936 24.298 1.00 54.09 277 LYS A CA 1
ATOM 2255 C C . LYS A 1 277 ? -17.324 -8.911 25.131 1.00 54.09 277 LYS A C 1
ATOM 2257 O O . LYS A 1 277 ? -16.770 -7.883 25.522 1.00 54.09 277 LYS A O 1
ATOM 2262 N N . LEU A 1 278 ? -18.600 -9.190 25.389 1.00 59.44 278 LEU A N 1
ATOM 2263 C CA . LEU A 1 278 ? -19.444 -8.375 26.261 1.00 59.44 278 LEU A CA 1
ATOM 2264 C C . LEU A 1 278 ? -18.883 -8.422 27.690 1.00 59.44 278 LEU A C 1
ATOM 2266 O O . LEU A 1 278 ? -18.654 -9.503 28.239 1.00 59.44 278 LEU A O 1
ATOM 2270 N N . ARG A 1 279 ? -18.627 -7.251 28.285 1.00 57.84 279 ARG A N 1
ATOM 2271 C CA . ARG A 1 279 ? -18.270 -7.153 29.707 1.00 57.84 279 ARG A CA 1
ATOM 2272 C C . ARG A 1 279 ? -19.523 -7.414 30.551 1.00 57.84 279 ARG A C 1
ATOM 2274 O O . ARG A 1 279 ? -20.589 -6.921 30.180 1.00 57.84 279 ARG A O 1
ATOM 2281 N N . PRO A 1 280 ? -19.415 -8.150 31.670 1.00 63.00 280 PRO A N 1
ATOM 2282 C CA . PRO A 1 280 ? -20.554 -8.361 32.547 1.00 63.00 280 PRO A CA 1
ATOM 2283 C C . PRO A 1 280 ? -21.016 -7.010 33.132 1.00 63.00 280 PRO A C 1
ATOM 2285 O O . PRO A 1 280 ? -20.174 -6.217 33.562 1.00 63.00 280 PRO A O 1
ATOM 2288 N N . PRO A 1 281 ? -22.329 -6.725 33.136 1.00 70.38 281 PRO A N 1
ATOM 2289 C CA . PRO A 1 281 ? -22.883 -5.505 33.730 1.00 70.38 281 PRO A CA 1
ATOM 2290 C C . PRO A 1 281 ? -22.679 -5.490 35.255 1.00 70.38 281 PRO A C 1
ATOM 2292 O O . PRO A 1 281 ? -22.411 -6.534 35.838 1.00 70.38 281 PRO A O 1
ATOM 2295 N N . ASN A 1 282 ? -22.780 -4.328 35.917 1.00 70.19 282 ASN A N 1
ATOM 2296 C CA . ASN A 1 282 ? -22.482 -4.215 37.358 1.00 70.19 282 ASN A CA 1
ATOM 2297 C C . ASN A 1 282 ? -23.650 -4.654 38.272 1.00 70.19 282 ASN A C 1
ATOM 2299 O O . ASN A 1 282 ? -23.416 -5.301 39.291 1.00 70.19 282 ASN A O 1
ATOM 2303 N N . ASN A 1 283 ? -24.889 -4.365 37.867 1.00 79.50 283 ASN A N 1
ATOM 2304 C CA . ASN A 1 283 ? -26.113 -4.667 38.619 1.00 79.50 283 ASN A CA 1
ATOM 2305 C C . ASN A 1 283 ? -26.370 -6.185 38.741 1.00 79.50 283 ASN A C 1
ATOM 2307 O O . ASN A 1 283 ? -26.178 -6.928 37.769 1.00 79.50 283 ASN A O 1
ATOM 2311 N N . ALA A 1 284 ? -26.815 -6.636 39.919 1.00 78.38 284 ALA A N 1
ATOM 2312 C CA . ALA A 1 284 ? -27.016 -8.053 40.233 1.00 78.38 284 ALA A CA 1
ATOM 2313 C C . ALA A 1 284 ? -28.007 -8.765 39.289 1.00 78.38 284 ALA A C 1
ATOM 2315 O O . ALA A 1 284 ? -27.703 -9.847 38.784 1.00 78.38 284 ALA A O 1
ATOM 2316 N N . ILE A 1 285 ? -29.145 -8.141 38.973 1.00 76.50 285 ILE A N 1
ATOM 2317 C CA . ILE A 1 285 ? -30.172 -8.709 38.084 1.00 76.50 285 ILE A CA 1
ATOM 2318 C C . ILE A 1 285 ? -29.656 -8.764 36.640 1.00 76.50 285 ILE A C 1
ATOM 2320 O O . ILE A 1 285 ? -29.754 -9.794 35.969 1.00 76.50 285 ILE A O 1
ATOM 2324 N N . ARG A 1 286 ? -29.000 -7.695 36.163 1.00 76.88 286 ARG A N 1
ATOM 2325 C CA . ARG A 1 286 ? -28.403 -7.684 34.812 1.00 76.88 286 ARG A CA 1
ATOM 2326 C C . ARG A 1 286 ? -27.300 -8.740 34.662 1.00 76.88 286 ARG A C 1
ATOM 2328 O O . ARG A 1 286 ? -27.147 -9.310 33.581 1.00 76.88 286 ARG A O 1
ATOM 2335 N N . LYS A 1 287 ? -26.531 -9.016 35.726 1.00 82.69 287 LYS A N 1
ATOM 2336 C CA . LYS A 1 287 ? -25.537 -10.105 35.751 1.00 82.69 287 LYS A CA 1
ATOM 2337 C C . LYS A 1 287 ? -26.204 -11.468 35.606 1.00 82.69 287 LYS A C 1
ATOM 2339 O O . LYS A 1 287 ? -25.688 -12.303 34.867 1.00 82.69 287 LYS A O 1
ATOM 2344 N N . GLU A 1 288 ? -27.323 -11.702 36.287 1.00 79.94 288 GLU A N 1
ATOM 2345 C CA . GLU A 1 288 ? -28.042 -12.974 36.193 1.00 79.94 288 GLU A CA 1
ATOM 2346 C C . GLU A 1 288 ? -28.686 -13.177 34.813 1.00 79.94 288 GLU A C 1
ATOM 2348 O O . GLU A 1 288 ? -28.564 -14.264 34.253 1.00 79.94 288 GLU A O 1
ATOM 2353 N N . ILE A 1 289 ? -29.226 -12.129 34.182 1.00 81.69 289 ILE A N 1
ATOM 2354 C CA . ILE A 1 289 ? -29.709 -12.193 32.787 1.00 81.69 289 ILE A CA 1
ATOM 2355 C C . ILE A 1 289 ? -28.563 -12.483 31.812 1.00 81.69 289 ILE A C 1
ATOM 2357 O O . ILE A 1 289 ? -28.695 -13.322 30.924 1.00 81.69 289 ILE A O 1
ATOM 2361 N N . PHE A 1 290 ? -27.400 -11.855 31.999 1.00 82.06 290 PHE A N 1
ATOM 2362 C CA . PHE A 1 290 ? -26.222 -12.145 31.179 1.00 82.06 290 PHE A CA 1
ATOM 2363 C C . PHE A 1 290 ? -25.736 -13.597 31.349 1.00 82.06 290 PHE A C 1
ATOM 2365 O O . PHE A 1 290 ? -25.322 -14.246 30.385 1.00 82.06 290 PHE A O 1
ATOM 2372 N N . LYS A 1 291 ? -25.806 -14.147 32.570 1.00 83.38 291 LYS A N 1
ATOM 2373 C CA . LYS A 1 291 ? -25.527 -15.570 32.823 1.00 83.38 291 LYS A CA 1
ATOM 2374 C C . LYS A 1 291 ? -26.568 -16.477 32.158 1.00 83.38 291 LYS A C 1
ATOM 2376 O O . LYS A 1 291 ? -26.171 -17.505 31.608 1.00 83.38 291 LYS A O 1
ATOM 2381 N N . LEU A 1 292 ? -27.847 -16.093 32.189 1.00 81.88 292 LEU A N 1
ATOM 2382 C CA . LEU A 1 292 ? -28.961 -16.786 31.534 1.00 81.88 292 LEU A CA 1
ATOM 2383 C C . LEU A 1 292 ? -28.722 -16.882 30.025 1.00 81.88 292 LEU A C 1
ATOM 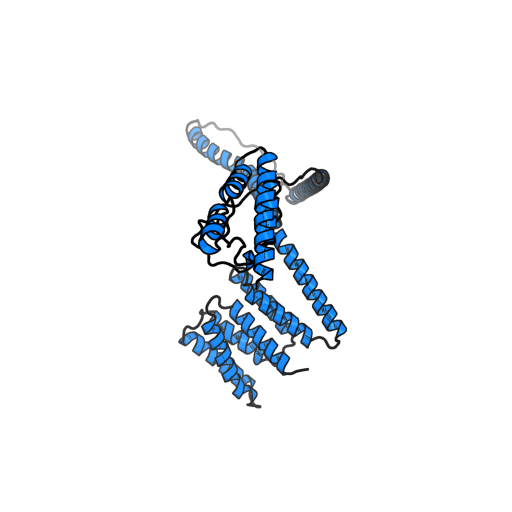2385 O O . LEU A 1 292 ? -28.652 -17.984 29.483 1.00 81.88 292 LEU A O 1
ATOM 2389 N N . GLU A 1 293 ? -28.455 -15.749 29.374 1.00 82.38 293 GLU A N 1
ATOM 2390 C CA . GLU A 1 293 ? -28.151 -15.661 27.941 1.00 82.38 293 GLU A CA 1
ATOM 2391 C C . GLU A 1 293 ? -26.947 -16.530 27.551 1.00 82.38 293 GLU A C 1
ATOM 2393 O O . GLU A 1 293 ? -26.983 -17.226 26.540 1.00 82.38 293 GLU A O 1
ATOM 2398 N N . LYS A 1 294 ? -25.893 -16.556 28.378 1.00 81.31 294 LYS A N 1
ATOM 2399 C CA . LYS A 1 294 ? -24.683 -17.348 28.109 1.00 81.31 294 LYS A CA 1
ATOM 2400 C C . LYS A 1 294 ? -24.878 -18.857 28.305 1.00 81.31 294 LYS A C 1
ATOM 2402 O O . LYS A 1 294 ? -24.218 -19.653 27.637 1.00 81.31 294 LYS A O 1
ATOM 2407 N N . LYS A 1 295 ? -25.712 -19.271 29.263 1.00 81.31 295 LYS A N 1
ATOM 2408 C CA . LYS A 1 295 ? -25.955 -20.694 29.570 1.00 81.31 295 LYS A CA 1
ATOM 2409 C C . LYS A 1 295 ? -26.963 -21.334 28.618 1.00 81.31 295 LYS A C 1
ATOM 2411 O O . LYS A 1 295 ? -26.933 -22.557 28.422 1.00 81.31 295 LYS A O 1
ATOM 2416 N N . LEU A 1 296 ? -27.858 -20.546 28.037 1.00 80.00 296 LEU A N 1
ATOM 2417 C CA . LEU A 1 296 ? -28.816 -21.014 27.047 1.00 80.00 296 LEU A CA 1
ATOM 2418 C C . LEU A 1 296 ? -28.142 -21.072 25.675 1.00 80.00 296 LEU A C 1
ATOM 2420 O O . LEU A 1 296 ? -27.389 -20.184 25.293 1.00 80.00 296 LEU A O 1
ATOM 2424 N N . LYS A 1 297 ? -28.361 -22.174 24.956 1.00 77.50 297 LYS A N 1
ATOM 2425 C CA . LYS A 1 297 ? -27.921 -22.338 23.565 1.00 77.50 297 LYS A CA 1
ATOM 2426 C C . LYS A 1 297 ? -29.150 -22.168 22.661 1.00 77.50 297 LYS A C 1
ATOM 2428 O O . LYS A 1 297 ? -30.255 -22.399 23.159 1.00 77.50 297 LYS A O 1
ATOM 2433 N N . PRO A 1 298 ? -28.981 -21.805 21.378 1.00 75.12 298 PRO A N 1
ATOM 2434 C CA . PRO A 1 298 ? -30.083 -21.824 20.416 1.00 75.12 298 PRO A CA 1
ATOM 2435 C C . PRO A 1 298 ? -30.825 -23.170 20.462 1.00 75.12 298 PRO A C 1
ATOM 2437 O O . PRO A 1 298 ? -30.145 -24.199 20.551 1.00 75.12 298 PRO A O 1
ATOM 2440 N N . PRO A 1 299 ? -32.173 -23.189 20.454 1.00 73.56 299 PRO A N 1
ATOM 2441 C CA . PRO A 1 299 ? -33.105 -22.074 20.196 1.00 73.56 299 PRO A CA 1
ATOM 2442 C C . PRO A 1 299 ? -33.525 -21.239 21.430 1.00 73.56 299 PRO A C 1
ATOM 2444 O O . PRO A 1 29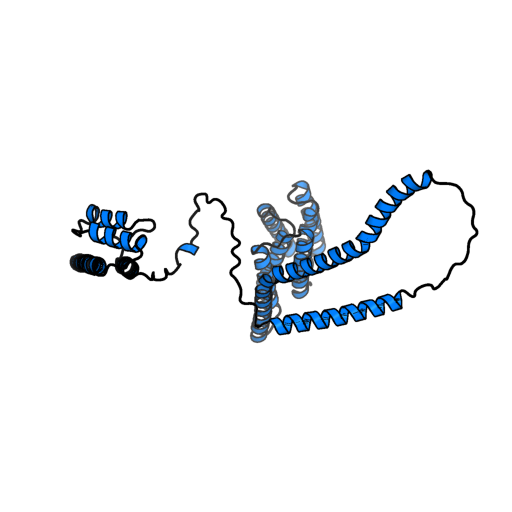9 ? -34.124 -20.174 21.282 1.00 73.56 299 PRO A O 1
ATOM 2447 N N . PHE A 1 300 ? -33.164 -21.659 22.646 1.00 79.00 300 PHE A N 1
ATOM 2448 C CA . PHE A 1 300 ? -33.628 -21.039 23.900 1.00 79.00 300 PHE A CA 1
ATOM 2449 C C . PHE A 1 300 ? -32.886 -19.755 24.300 1.00 79.00 300 PHE A C 1
ATOM 2451 O O . PHE A 1 300 ? -33.277 -19.077 25.249 1.00 79.00 300 PHE A O 1
ATOM 2458 N N . ASN A 1 301 ? -31.781 -19.424 23.632 1.00 84.38 301 ASN A N 1
ATOM 2459 C CA . ASN A 1 301 ? -31.052 -18.188 23.897 1.00 84.38 301 ASN A CA 1
ATOM 2460 C C . ASN A 1 301 ? -31.733 -16.980 23.237 1.00 84.38 301 ASN A C 1
ATOM 2462 O O . ASN A 1 301 ? -32.513 -17.120 22.293 1.00 84.38 301 ASN A O 1
ATOM 2466 N N . ARG A 1 302 ? -31.400 -15.782 23.720 1.00 83.31 302 ARG A N 1
ATOM 2467 C CA . ARG A 1 302 ? -31.860 -14.531 23.118 1.00 83.31 302 ARG A CA 1
ATOM 2468 C C . ARG A 1 302 ? -31.223 -14.323 21.741 1.00 83.31 302 ARG A C 1
ATOM 2470 O O . ARG A 1 302 ? -30.011 -14.510 21.584 1.00 83.31 302 ARG A O 1
ATOM 2477 N N . ARG A 1 303 ? -32.020 -13.921 20.748 1.00 83.62 303 ARG A N 1
ATOM 2478 C CA . ARG A 1 303 ? -31.546 -13.554 19.405 1.00 83.62 303 ARG A CA 1
ATOM 2479 C C . ARG A 1 303 ? -30.958 -12.138 19.414 1.00 83.62 303 ARG A C 1
ATOM 2481 O O . ARG A 1 303 ? -31.294 -11.292 20.240 1.00 83.62 303 ARG A O 1
ATOM 2488 N N . ARG A 1 304 ? -30.033 -11.854 18.495 1.00 73.06 304 ARG A N 1
ATOM 2489 C CA . ARG A 1 304 ? -29.385 -10.536 18.411 1.00 73.06 304 ARG A CA 1
ATOM 2490 C C . ARG A 1 304 ? -30.406 -9.494 17.936 1.00 73.06 304 ARG A C 1
ATOM 2492 O O . ARG A 1 304 ? -30.979 -9.667 16.871 1.00 73.06 304 ARG A O 1
ATOM 2499 N N . GLY A 1 305 ? -30.609 -8.433 18.718 1.00 75.19 305 GLY A N 1
ATOM 2500 C CA . GLY A 1 305 ? -31.624 -7.402 18.450 1.00 75.19 305 GLY A CA 1
ATOM 2501 C C . GLY A 1 305 ? -32.981 -7.655 19.118 1.00 75.19 305 GLY A C 1
ATOM 2502 O O . GLY A 1 305 ? -33.818 -6.762 19.116 1.00 75.19 305 GLY A O 1
ATOM 2503 N N . GLU A 1 306 ? -33.172 -8.821 19.738 1.00 81.00 306 GLU A N 1
ATOM 2504 C CA . GLU A 1 306 ? -34.382 -9.167 20.490 1.00 81.00 306 GLU A CA 1
ATOM 2505 C C . GLU A 1 306 ? -34.360 -8.504 21.879 1.00 81.00 306 GLU A C 1
ATOM 2507 O O . GLU A 1 306 ? -33.334 -8.523 22.577 1.00 81.00 306 GLU A O 1
ATOM 2512 N N . THR A 1 307 ? -35.481 -7.909 22.298 1.00 85.31 307 THR A N 1
ATOM 2513 C CA . THR A 1 307 ? -35.624 -7.396 23.671 1.00 85.31 307 THR A CA 1
ATOM 2514 C C . THR A 1 307 ? -35.845 -8.542 24.667 1.00 85.31 307 THR A C 1
ATOM 2516 O O . THR A 1 307 ? -36.082 -9.684 24.277 1.00 85.31 307 THR A O 1
ATOM 2519 N N . VAL A 1 308 ? -35.721 -8.285 25.976 1.00 82.88 308 VAL A N 1
ATOM 2520 C CA . VAL A 1 308 ? -35.956 -9.343 26.984 1.00 82.88 308 VAL A CA 1
ATOM 2521 C C . VAL A 1 308 ? -37.425 -9.773 26.971 1.00 82.88 308 VAL A C 1
ATOM 2523 O O . VAL A 1 308 ? -37.714 -10.954 27.118 1.00 82.88 308 VAL A O 1
ATOM 2526 N N . GLU A 1 309 ? -38.332 -8.838 26.709 1.00 83.69 309 GLU A N 1
ATOM 2527 C CA . GLU A 1 309 ? -39.772 -9.058 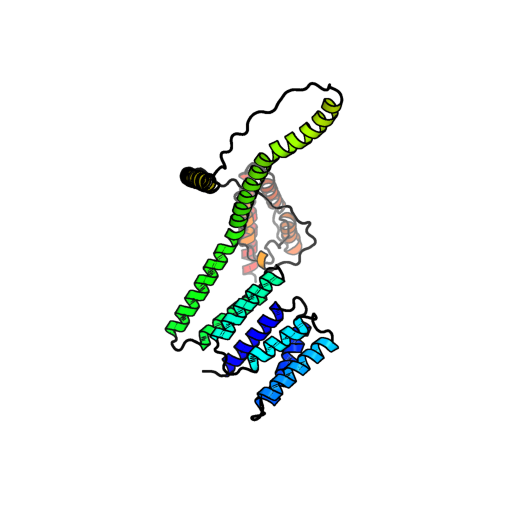26.595 1.00 83.69 309 GLU A CA 1
ATOM 2528 C C . GLU A 1 309 ? -40.097 -9.961 25.402 1.00 83.69 309 GLU A C 1
ATOM 2530 O O . GLU A 1 309 ? -40.748 -10.988 25.567 1.00 83.69 309 GLU A O 1
ATOM 2535 N N . GLN A 1 310 ? -39.563 -9.632 24.219 1.00 84.56 310 GLN A N 1
ATOM 2536 C CA . GLN A 1 310 ? -39.727 -10.445 23.009 1.00 84.56 310 GLN A CA 1
ATOM 2537 C C . GLN A 1 310 ? -39.149 -11.851 23.187 1.00 84.56 310 GLN A C 1
ATOM 2539 O O . GLN A 1 310 ? -39.756 -12.834 22.771 1.00 84.56 310 GLN A O 1
ATOM 2544 N N . TRP A 1 311 ? -38.002 -11.956 23.861 1.00 88.38 311 TRP A N 1
ATOM 2545 C CA . TRP A 1 311 ? -37.379 -13.241 24.149 1.00 88.38 311 TRP A CA 1
ATOM 2546 C C . TRP A 1 311 ? -38.238 -14.117 25.065 1.00 88.38 311 TRP A C 1
ATOM 2548 O O . TRP A 1 311 ? -38.420 -15.300 24.779 1.00 88.38 311 TRP A O 1
ATOM 2558 N N . MET A 1 312 ? -38.780 -13.555 26.148 1.00 87.75 312 MET A N 1
ATOM 2559 C CA . MET A 1 312 ? -39.655 -14.298 27.057 1.00 87.75 312 MET A CA 1
ATOM 2560 C C . MET A 1 312 ? -40.973 -14.693 26.388 1.00 87.75 312 MET A C 1
ATOM 2562 O O . MET A 1 312 ? -41.444 -15.810 26.587 1.00 87.75 312 MET A O 1
ATOM 2566 N N . GLU A 1 313 ? -41.538 -13.817 25.557 1.00 84.38 313 GLU A N 1
ATOM 2567 C CA . GLU A 1 313 ? -42.762 -14.115 24.816 1.00 84.38 313 GLU A CA 1
ATOM 2568 C C . GLU A 1 313 ? -42.556 -15.250 23.811 1.00 84.38 313 GLU A C 1
ATOM 2570 O O . GLU A 1 313 ? -43.385 -16.155 23.715 1.00 84.38 313 GLU A O 1
ATOM 2575 N N . ARG A 1 314 ? -41.407 -15.277 23.130 1.00 85.25 314 ARG A N 1
ATOM 2576 C CA . ARG A 1 314 ? -41.037 -16.373 22.233 1.00 85.25 314 ARG A CA 1
ATOM 2577 C C . ARG A 1 314 ? -40.890 -17.703 22.966 1.00 85.25 314 ARG A C 1
ATOM 2579 O O . ARG A 1 314 ? -41.386 -18.720 22.496 1.00 85.25 314 ARG A O 1
ATOM 2586 N N . LEU A 1 315 ? -40.234 -17.710 24.127 1.00 82.75 315 LEU A N 1
ATOM 2587 C CA . LEU A 1 315 ? -40.111 -18.925 24.943 1.00 82.75 315 LEU A CA 1
ATOM 2588 C C . LEU A 1 315 ? -41.479 -19.456 25.401 1.00 82.75 315 LEU A C 1
ATOM 2590 O O . LEU A 1 315 ? -41.651 -20.665 25.521 1.00 82.75 315 LEU A O 1
ATOM 2594 N N . ARG A 1 316 ? -42.447 -18.562 25.628 1.00 79.94 316 ARG A N 1
ATOM 2595 C CA . ARG A 1 316 ? -43.819 -18.919 26.001 1.00 79.94 316 ARG A CA 1
ATOM 2596 C C . ARG A 1 316 ? -44.627 -19.472 24.823 1.00 79.94 316 ARG A C 1
ATOM 2598 O O . ARG A 1 316 ? -45.366 -20.429 25.000 1.00 79.94 316 ARG A O 1
ATOM 2605 N N . THR A 1 317 ? -44.508 -18.855 23.649 1.00 76.69 317 THR A N 1
ATOM 2606 C CA . THR A 1 317 ? -45.379 -19.111 22.485 1.00 76.69 317 THR A CA 1
ATOM 2607 C C . THR A 1 317 ? -44.837 -20.153 21.510 1.00 76.69 317 THR A C 1
ATOM 2609 O O . THR A 1 317 ? -45.608 -20.964 21.008 1.00 76.69 317 THR A O 1
ATOM 2612 N N . GLU A 1 318 ? -43.531 -20.154 21.234 1.00 73.00 318 GLU A N 1
ATOM 2613 C CA . GLU A 1 318 ? -42.909 -21.055 20.248 1.00 73.00 318 GLU A CA 1
ATOM 2614 C C . GLU A 1 318 ? -42.379 -22.351 20.880 1.00 73.00 318 GLU A C 1
ATOM 2616 O O . GLU A 1 318 ? -42.364 -23.392 20.230 1.00 73.00 318 GLU A O 1
ATOM 2621 N N . GLU A 1 319 ? -41.925 -22.294 22.135 1.00 64.56 319 GLU A N 1
ATOM 2622 C CA . GLU A 1 319 ? -41.224 -23.403 22.808 1.00 64.56 319 GLU A CA 1
ATOM 2623 C C . GLU A 1 319 ? -42.058 -24.060 23.931 1.00 64.56 319 GLU A C 1
ATOM 2625 O O . GLU A 1 319 ? -41.554 -24.938 24.637 1.00 64.56 319 GLU A O 1
ATOM 2630 N N . ASP A 1 320 ? -43.318 -23.627 24.096 1.00 66.06 320 ASP A N 1
ATOM 2631 C CA . ASP A 1 320 ? -44.307 -24.119 25.073 1.00 66.06 320 ASP A CA 1
ATOM 2632 C C . ASP A 1 320 ? -43.751 -24.234 26.508 1.00 66.06 320 ASP A C 1
ATOM 2634 O O . ASP A 1 320 ? -43.935 -25.225 27.220 1.00 66.06 320 ASP A O 1
ATOM 2638 N N . ILE A 1 321 ? -42.977 -23.228 26.936 1.00 69.62 321 ILE A N 1
ATOM 2639 C CA . ILE A 1 321 ? -42.362 -23.218 28.265 1.00 69.62 321 ILE A CA 1
ATOM 2640 C C . ILE A 1 321 ? -43.247 -22.440 29.240 1.00 69.62 321 ILE A C 1
ATOM 2642 O O . ILE A 1 321 ? -43.362 -21.216 29.165 1.00 69.62 321 ILE A O 1
ATOM 2646 N N . TYR A 1 322 ? -43.818 -23.148 30.215 1.00 65.62 322 TYR A N 1
ATOM 2647 C CA . TYR A 1 322 ? -44.634 -22.556 31.276 1.00 65.62 322 TYR A CA 1
ATOM 2648 C C . TYR A 1 322 ? -43.754 -21.907 32.359 1.00 65.62 322 TYR A C 1
ATOM 2650 O O . TYR A 1 322 ? -43.383 -22.536 33.350 1.00 65.62 322 TYR A O 1
ATOM 2658 N N . ILE A 1 323 ? -43.372 -20.648 32.138 1.00 72.00 323 ILE A N 1
ATOM 2659 C CA . ILE A 1 323 ? -42.605 -19.811 33.076 1.00 72.00 323 ILE A CA 1
ATOM 2660 C C . ILE A 1 323 ? -43.364 -18.512 33.318 1.00 72.00 323 ILE A C 1
ATOM 2662 O O . ILE A 1 323 ? -44.035 -17.999 32.420 1.00 72.00 323 ILE A O 1
ATOM 2666 N N . GLN A 1 324 ? -43.219 -17.941 34.515 1.00 78.31 324 GLN A N 1
ATOM 2667 C CA . GLN A 1 324 ? -43.750 -16.614 34.822 1.00 78.31 324 GLN A CA 1
ATOM 2668 C C . GLN A 1 324 ? -42.888 -15.524 34.163 1.00 78.31 324 GLN A C 1
ATOM 2670 O O . GLN A 1 324 ? -42.125 -14.813 34.818 1.00 78.31 324 GLN A O 1
ATOM 2675 N N . SER A 1 325 ? -43.014 -15.386 32.839 1.00 75.44 325 SER A N 1
ATOM 2676 C CA . SER A 1 325 ? -42.288 -14.412 32.008 1.00 75.44 325 SER A CA 1
ATOM 2677 C C . SER A 1 325 ? -42.386 -12.982 32.543 1.00 75.44 325 SER A C 1
ATOM 2679 O O . SER A 1 325 ? -41.404 -12.242 32.498 1.00 75.44 325 SER A O 1
ATOM 2681 N N . ASN A 1 326 ? -43.534 -12.626 33.122 1.00 81.25 326 ASN A N 1
ATOM 2682 C CA . ASN A 1 326 ? -43.789 -11.318 33.721 1.00 81.25 326 ASN A CA 1
ATOM 2683 C C . ASN A 1 326 ? -42.793 -10.971 34.839 1.00 81.25 326 ASN A C 1
ATOM 2685 O O . ASN A 1 326 ? -42.319 -9.842 34.876 1.00 81.25 326 ASN A O 1
ATOM 2689 N N . ILE A 1 327 ? -42.388 -11.936 35.675 1.00 80.94 327 ILE A N 1
ATOM 2690 C CA . ILE A 1 327 ? -41.422 -11.711 36.769 1.00 80.94 327 ILE A CA 1
ATOM 2691 C C . ILE A 1 327 ? -40.024 -11.414 36.212 1.00 80.94 327 ILE A C 1
ATOM 2693 O O . ILE A 1 327 ? -39.300 -10.563 36.728 1.00 80.94 327 ILE A O 1
ATOM 2697 N N . ILE A 1 328 ? -39.630 -12.093 35.130 1.00 81.06 328 ILE A N 1
ATOM 2698 C CA . ILE A 1 328 ? -38.333 -11.869 34.472 1.00 81.06 328 ILE A CA 1
ATOM 2699 C C . ILE A 1 328 ? -38.312 -10.496 33.787 1.00 81.06 328 ILE A C 1
ATOM 2701 O O . ILE A 1 328 ? -37.315 -9.773 33.887 1.00 81.06 328 ILE A O 1
ATOM 2705 N N . ILE A 1 329 ? -39.410 -10.131 33.124 1.00 82.12 329 ILE A N 1
ATOM 2706 C CA . ILE A 1 329 ? -39.580 -8.830 32.473 1.00 82.12 329 ILE A CA 1
ATOM 2707 C C . ILE A 1 329 ? -39.536 -7.706 33.514 1.00 82.12 329 ILE A C 1
ATOM 2709 O O . ILE A 1 329 ? -38.742 -6.778 33.366 1.00 82.12 329 ILE A O 1
ATOM 2713 N N . GLU A 1 330 ? -40.305 -7.831 34.595 1.00 83.50 330 GLU A N 1
ATOM 2714 C CA . GLU A 1 330 ? -40.387 -6.842 35.671 1.00 83.50 330 GLU A CA 1
ATOM 2715 C C . GLU A 1 330 ? -39.045 -6.666 36.395 1.00 83.50 330 GLU A C 1
ATOM 2717 O O . GLU A 1 330 ? -38.570 -5.544 36.587 1.00 83.50 330 GLU A O 1
ATOM 2722 N N . ALA A 1 331 ? -38.358 -7.764 36.723 1.00 80.69 331 ALA A N 1
ATOM 2723 C CA . ALA A 1 331 ? -37.029 -7.696 37.322 1.00 80.69 331 ALA A CA 1
ATOM 2724 C C . ALA A 1 331 ? -36.026 -6.987 36.392 1.00 80.69 331 ALA A C 1
ATOM 2726 O O . ALA A 1 331 ? -35.204 -6.185 36.849 1.00 80.69 331 ALA A O 1
ATOM 2727 N N . TYR A 1 332 ? -36.090 -7.240 35.078 1.00 82.19 332 TYR A N 1
ATOM 2728 C CA . TYR A 1 332 ? -35.218 -6.577 34.112 1.00 82.19 332 TYR A CA 1
ATOM 2729 C C . TYR A 1 332 ? -35.529 -5.087 33.959 1.00 82.19 332 TYR A C 1
ATOM 2731 O O . TYR A 1 332 ? -34.593 -4.282 33.963 1.00 82.19 332 TYR A O 1
ATOM 2739 N N . SER A 1 333 ? -36.805 -4.706 33.845 1.00 80.75 333 SER A N 1
ATOM 2740 C CA . SER A 1 333 ? -37.212 -3.303 33.732 1.00 80.75 333 SER A CA 1
ATOM 2741 C C . SER A 1 333 ? -36.832 -2.517 34.983 1.00 80.75 333 SER A C 1
ATOM 2743 O O . SER A 1 333 ? -36.236 -1.445 34.867 1.00 80.75 333 SER A O 1
ATOM 2745 N N . THR A 1 334 ? -37.047 -3.087 36.170 1.00 80.25 334 THR A N 1
ATOM 2746 C CA . THR A 1 334 ? -36.659 -2.479 37.450 1.00 80.25 334 THR A CA 1
ATOM 2747 C C . THR A 1 334 ? -35.142 -2.340 37.561 1.00 80.25 334 THR A C 1
ATOM 2749 O O . THR A 1 334 ? -34.644 -1.291 37.950 1.00 80.25 334 THR A O 1
ATOM 2752 N N . ALA A 1 335 ? -34.361 -3.320 37.100 1.00 77.25 335 ALA A N 1
ATOM 2753 C CA . ALA A 1 335 ? -32.902 -3.197 37.036 1.00 77.25 335 ALA A CA 1
ATOM 2754 C C . ALA A 1 335 ? -32.401 -2.239 35.937 1.00 77.25 335 ALA A C 1
ATOM 2756 O O . ALA A 1 335 ? -31.229 -1.834 35.931 1.00 77.25 335 ALA A O 1
ATOM 2757 N N . ARG A 1 336 ? -33.232 -1.939 34.933 1.00 73.38 336 ARG A N 1
ATOM 2758 C CA . ARG A 1 336 ? -32.897 -1.045 33.821 1.00 73.38 336 ARG A CA 1
ATOM 2759 C C . ARG A 1 336 ? -33.159 0.417 34.166 1.00 73.38 336 ARG A C 1
ATOM 2761 O O . ARG A 1 336 ? -32.312 1.245 33.833 1.00 73.38 336 ARG A O 1
ATOM 2768 N N . TYR A 1 337 ? -34.280 0.682 34.830 1.00 75.88 337 TYR A N 1
ATOM 2769 C CA . TYR A 1 337 ? -34.814 2.019 35.083 1.00 75.88 337 TYR A CA 1
ATOM 2770 C C . TYR A 1 337 ? -34.883 2.402 36.571 1.00 75.88 337 TYR A C 1
ATOM 2772 O O . TYR A 1 337 ? -35.077 3.573 36.872 1.00 75.88 337 TYR A O 1
ATOM 2780 N N . GLY A 1 338 ? -34.704 1.458 37.498 1.00 65.00 338 GLY A N 1
ATOM 2781 C CA . GLY A 1 338 ? -34.701 1.704 38.941 1.00 65.00 338 GLY A CA 1
ATOM 2782 C C . GLY A 1 338 ? -33.297 1.900 39.521 1.00 65.00 338 GLY A C 1
ATOM 2783 O O . GLY A 1 338 ? -32.334 1.257 39.101 1.00 65.00 338 GLY A O 1
ATOM 2784 N N . GLU A 1 339 ? -33.184 2.780 40.519 1.00 59.25 339 GLU A N 1
ATOM 2785 C CA . GLU A 1 339 ? -31.937 3.036 41.260 1.00 59.25 339 GLU A CA 1
ATOM 2786 C C . GLU A 1 339 ? -31.679 2.040 42.404 1.00 59.25 339 GLU A C 1
ATOM 2788 O O . GLU A 1 339 ? -30.545 1.931 42.871 1.00 59.25 339 GLU A O 1
ATOM 2793 N N . LYS A 1 340 ? -32.697 1.295 42.859 1.00 62.72 340 LYS A N 1
ATOM 2794 C CA . LYS A 1 340 ? -32.592 0.380 44.008 1.00 62.72 340 LYS A CA 1
ATOM 2795 C C . LYS A 1 340 ? -32.597 -1.084 43.573 1.00 62.72 340 LYS A C 1
ATOM 2797 O O . LYS A 1 340 ? -33.440 -1.508 42.787 1.00 62.72 340 LYS A O 1
ATOM 2802 N N . GLU A 1 341 ? -31.655 -1.859 44.109 1.00 62.88 341 GLU A N 1
ATOM 2803 C CA . GLU A 1 341 ? -31.652 -3.318 43.978 1.00 62.88 341 GLU A CA 1
ATOM 2804 C C . GLU A 1 341 ? -32.674 -3.911 44.957 1.00 62.88 341 GLU A C 1
ATOM 2806 O O . GLU A 1 341 ? -32.445 -3.933 46.165 1.00 62.88 341 GLU A O 1
ATOM 2811 N N . ASP A 1 342 ? -33.810 -4.374 44.437 1.00 71.88 342 ASP A N 1
ATOM 2812 C CA . ASP A 1 342 ? -34.813 -5.083 45.228 1.00 71.88 342 ASP A CA 1
ATOM 2813 C C . ASP A 1 342 ? -34.401 -6.556 45.395 1.00 71.88 342 ASP A C 1
ATOM 2815 O O . ASP A 1 342 ? -34.352 -7.340 44.437 1.00 71.88 342 ASP A O 1
ATOM 2819 N N . SER A 1 343 ? -34.046 -6.926 46.625 1.00 72.75 343 SER A N 1
ATOM 2820 C CA . SER A 1 343 ? -33.586 -8.271 46.974 1.00 72.75 343 SER A CA 1
ATOM 2821 C C . SER A 1 343 ? -34.683 -9.328 46.813 1.00 72.75 343 SER A C 1
ATOM 2823 O O . SER A 1 343 ? -34.364 -10.484 46.521 1.00 72.75 343 SER A O 1
ATOM 2825 N N . THR A 1 344 ? -35.955 -8.938 46.938 1.00 78.88 344 THR A N 1
ATOM 2826 C CA . THR A 1 344 ? -37.106 -9.842 46.818 1.00 78.88 344 THR A CA 1
ATOM 2827 C C . THR A 1 344 ? -37.343 -10.237 45.358 1.00 78.88 344 THR A C 1
ATOM 2829 O O . THR A 1 344 ? -37.382 -11.429 45.037 1.00 78.88 344 THR A O 1
ATOM 2832 N N . LEU A 1 345 ? -37.344 -9.255 44.449 1.00 78.25 345 LEU A N 1
ATOM 2833 C CA . LEU A 1 345 ? -37.430 -9.465 42.999 1.00 78.25 345 LEU A CA 1
ATOM 2834 C C . LEU A 1 345 ? -36.229 -10.252 42.459 1.00 78.25 345 LEU A C 1
ATOM 2836 O O . LEU A 1 345 ? -36.381 -11.109 41.589 1.00 78.25 345 LEU A O 1
ATOM 2840 N N . LEU A 1 346 ? -35.025 -10.031 43.001 1.00 79.44 346 LEU A N 1
ATOM 2841 C CA . LEU A 1 346 ? -33.841 -10.811 42.626 1.00 79.44 346 LEU A CA 1
ATOM 2842 C C . LEU A 1 346 ? -33.982 -12.296 42.998 1.00 79.44 346 LEU A C 1
ATOM 2844 O O . LEU A 1 346 ? -33.512 -13.163 42.255 1.00 79.44 346 LEU A O 1
ATOM 2848 N N . GLN A 1 347 ? -34.590 -12.607 44.144 1.00 81.56 347 GLN A N 1
ATOM 2849 C CA . GLN A 1 347 ? -34.800 -13.989 44.572 1.00 81.56 347 GLN A CA 1
ATOM 2850 C C . GLN A 1 347 ? -35.854 -14.686 43.706 1.00 81.56 347 GLN A C 1
ATOM 2852 O O . GLN A 1 347 ? -35.605 -15.798 43.245 1.00 81.56 347 GLN A O 1
ATOM 2857 N N . GLN A 1 348 ? -36.965 -14.008 43.406 1.00 80.81 348 GLN A N 1
ATOM 2858 C CA . GLN A 1 348 ? -37.989 -14.506 42.481 1.00 80.81 348 GLN A CA 1
ATOM 2859 C C . GLN A 1 348 ? -37.412 -14.745 41.078 1.00 80.81 348 GLN A C 1
ATOM 2861 O O . GLN A 1 348 ? -37.581 -15.825 40.511 1.00 80.81 348 GLN A O 1
ATOM 2866 N N . PHE A 1 349 ? -36.612 -13.802 40.567 1.00 83.44 349 PHE A N 1
ATOM 2867 C CA . PHE A 1 349 ? -35.902 -13.956 39.298 1.00 83.44 349 PHE A CA 1
ATOM 2868 C C . PHE A 1 349 ? -34.990 -15.192 39.286 1.00 83.44 349 PHE A C 1
ATOM 2870 O O . PHE A 1 349 ? -34.957 -15.939 38.308 1.00 83.44 349 PHE A O 1
ATOM 2877 N N . LYS A 1 350 ? -34.229 -15.427 40.363 1.00 82.25 350 LYS A N 1
ATOM 2878 C CA . LYS A 1 350 ? -33.332 -16.590 40.459 1.00 82.25 350 LYS A CA 1
ATOM 2879 C C . LYS A 1 350 ? -34.096 -17.911 40.441 1.00 82.25 350 LYS A C 1
ATOM 2881 O O . LYS A 1 350 ? -33.607 -18.855 39.821 1.00 82.25 350 LYS A O 1
ATOM 2886 N N . THR A 1 351 ? -35.255 -17.973 41.092 1.00 83.12 351 THR A N 1
ATOM 2887 C CA . THR A 1 351 ? -36.119 -19.159 41.090 1.00 83.12 351 THR A CA 1
ATOM 2888 C C . THR A 1 351 ? -36.596 -19.470 39.675 1.00 83.12 351 THR A C 1
ATOM 2890 O O . THR A 1 351 ? -36.337 -20.565 39.181 1.00 83.12 351 THR A O 1
ATOM 2893 N N . GLU A 1 352 ? -37.156 -18.486 38.969 1.00 81.00 352 GLU A N 1
ATOM 2894 C CA . GLU A 1 352 ? -37.648 -18.671 37.596 1.00 81.00 352 GLU A CA 1
ATOM 2895 C C . GLU A 1 352 ? -36.519 -18.985 36.602 1.00 81.00 352 GLU A C 1
ATOM 2897 O O . GLU A 1 352 ? -36.630 -19.887 35.767 1.00 81.00 352 GLU A O 1
ATOM 2902 N N . ALA A 1 353 ? -35.366 -18.324 36.737 1.00 80.00 353 ALA A N 1
ATOM 2903 C CA . ALA A 1 353 ? -34.174 -18.647 35.957 1.00 80.00 353 ALA A CA 1
ATOM 2904 C C . ALA A 1 353 ? -33.708 -20.096 36.193 1.00 80.00 353 ALA A C 1
ATOM 2906 O O . ALA A 1 353 ? -33.245 -20.765 35.264 1.00 80.00 353 ALA A O 1
ATOM 2907 N N . HIS A 1 354 ? -33.823 -20.596 37.427 1.00 81.75 354 HIS A N 1
ATOM 2908 C CA . HIS A 1 354 ? -33.489 -21.977 37.760 1.00 81.75 354 HIS A CA 1
ATOM 2909 C C . HIS A 1 354 ? -34.490 -22.976 37.174 1.00 81.75 354 HIS A C 1
ATOM 2911 O O . HIS A 1 354 ? -34.066 -23.992 36.617 1.00 81.75 354 HIS A O 1
ATOM 2917 N N . THR A 1 355 ? -35.785 -22.658 37.200 1.00 82.00 355 THR A N 1
ATOM 2918 C CA . THR A 1 355 ? -36.837 -23.427 36.520 1.00 82.00 355 THR A CA 1
ATOM 2919 C C . THR A 1 355 ? -36.531 -23.570 35.029 1.00 82.00 355 THR A C 1
ATOM 2921 O O . THR A 1 355 ? -36.521 -24.684 34.500 1.00 82.00 355 THR A O 1
ATOM 2924 N N . LEU A 1 356 ? -36.141 -22.476 34.370 1.00 78.12 356 LEU A N 1
ATOM 2925 C CA . LEU A 1 356 ? -35.779 -22.471 32.952 1.00 78.12 356 LEU A CA 1
ATOM 2926 C C . LEU A 1 356 ? -34.520 -23.315 32.657 1.00 78.12 356 LEU A C 1
ATOM 2928 O O . LEU A 1 356 ? -34.451 -24.021 31.645 1.00 78.12 356 LEU A O 1
ATOM 2932 N N . TYR A 1 357 ? -33.531 -23.323 33.558 1.00 79.44 357 TYR A N 1
ATOM 2933 C CA . TYR A 1 357 ? -32.382 -24.230 33.439 1.00 79.44 357 TYR A CA 1
ATOM 2934 C C . TYR A 1 357 ? -32.768 -25.703 33.597 1.00 79.44 357 TYR A C 1
ATOM 2936 O O . TYR A 1 357 ? -32.250 -26.552 32.863 1.00 79.44 357 TYR A O 1
ATOM 2944 N N . ASN A 1 358 ? -33.651 -26.014 34.546 1.00 78.69 358 ASN A N 1
ATOM 2945 C CA . ASN A 1 358 ? -34.102 -27.378 34.798 1.00 78.69 358 ASN A CA 1
ATOM 2946 C C . ASN A 1 358 ? -34.929 -27.907 33.624 1.00 78.69 358 ASN A C 1
ATOM 2948 O O . ASN A 1 358 ? -34.684 -29.030 33.180 1.00 78.69 358 ASN A O 1
ATOM 2952 N N . TYR A 1 359 ? -35.794 -27.074 33.041 1.00 75.38 359 TYR A N 1
ATOM 2953 C CA . TYR A 1 359 ? -36.546 -27.415 31.835 1.00 75.38 359 TYR A CA 1
ATOM 2954 C C . TYR A 1 359 ? -35.616 -27.786 30.671 1.00 75.38 359 TYR A C 1
ATOM 2956 O O . TYR A 1 359 ? -35.720 -28.878 30.111 1.00 75.38 359 TYR A O 1
ATOM 2964 N N . LYS A 1 360 ? -34.595 -26.960 30.389 1.00 71.94 360 LYS A N 1
ATOM 2965 C CA . LYS A 1 360 ? -33.565 -27.277 29.383 1.00 71.94 360 LYS A CA 1
ATOM 2966 C C . LYS A 1 360 ? -32.877 -28.618 29.657 1.00 71.94 360 LYS A C 1
ATOM 2968 O O . LYS A 1 360 ? -32.624 -29.382 28.727 1.00 71.94 360 LYS A O 1
ATOM 2973 N N . LYS A 1 361 ? -32.522 -28.901 30.916 1.00 70.88 361 LYS A N 1
ATOM 2974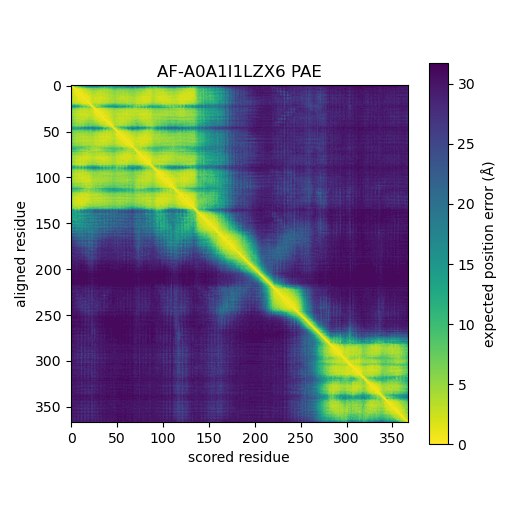 C CA . LYS A 1 361 ? -31.843 -30.153 31.289 1.00 70.88 361 LYS A CA 1
ATOM 2975 C C . LYS A 1 361 ? -32.727 -31.374 31.018 1.00 70.88 361 LYS A C 1
ATOM 2977 O O . LYS A 1 361 ? -32.205 -32.397 30.586 1.00 70.88 361 LYS A O 1
ATOM 2982 N N . VAL A 1 362 ? -34.038 -31.259 31.237 1.00 70.25 362 VAL A N 1
ATOM 2983 C CA . VAL A 1 362 ? -35.015 -32.319 30.948 1.00 70.25 362 VAL A CA 1
ATOM 2984 C C . VAL A 1 362 ? -35.198 -32.506 29.439 1.00 70.25 362 VAL A C 1
ATOM 2986 O O . VAL A 1 362 ? -35.125 -33.637 28.965 1.00 70.25 362 VAL A O 1
ATOM 2989 N N . VAL A 1 363 ? -35.352 -31.421 28.672 1.00 66.31 363 VAL A N 1
ATOM 2990 C CA . VAL A 1 363 ? -35.500 -31.477 27.203 1.00 66.31 363 VAL A CA 1
ATOM 2991 C C . VAL A 1 363 ? -34.257 -32.075 26.534 1.00 66.31 363 VAL A C 1
ATOM 2993 O O . VAL A 1 363 ? -34.378 -32.957 25.690 1.00 66.31 363 VAL A O 1
ATOM 2996 N N . ASN A 1 364 ? -33.055 -31.686 26.969 1.00 62.09 364 ASN A N 1
ATOM 2997 C CA . ASN A 1 364 ? -31.797 -32.241 26.454 1.00 62.09 364 ASN A CA 1
ATOM 2998 C C . ASN A 1 364 ? -31.540 -33.706 26.843 1.00 62.09 364 ASN A C 1
ATOM 3000 O O . ASN A 1 364 ? -30.601 -34.286 26.317 1.00 62.09 364 ASN A O 1
ATOM 3004 N N . LYS A 1 365 ? -32.288 -34.277 27.798 1.00 62.44 365 LYS A N 1
ATOM 3005 C CA . LYS A 1 365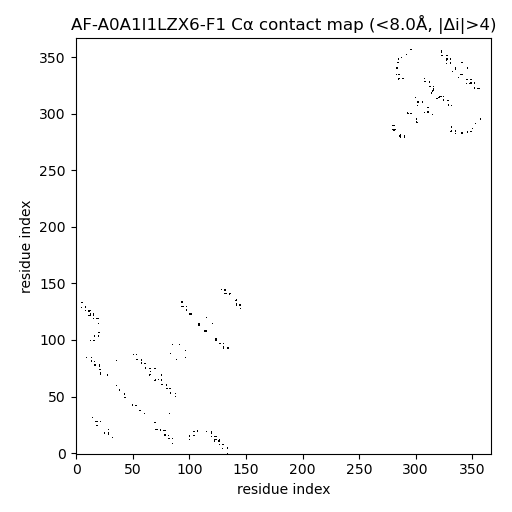 ? -32.177 -35.694 28.189 1.00 62.44 365 LYS A CA 1
ATOM 3006 C C . LYS A 1 365 ? -33.179 -36.584 27.437 1.00 62.44 365 LYS A C 1
ATOM 3008 O O . LYS A 1 365 ? -33.036 -37.800 27.457 1.00 62.44 365 LYS A O 1
ATOM 3013 N N . LYS A 1 366 ? -34.219 -35.984 26.841 1.00 57.19 366 LYS A N 1
ATOM 3014 C CA . LYS A 1 366 ? -35.248 -36.670 26.041 1.00 57.19 366 LYS A CA 1
ATOM 3015 C C . LYS A 1 366 ? -34.932 -36.697 24.537 1.00 57.19 366 LYS A C 1
ATOM 3017 O O . LYS A 1 366 ? -35.535 -37.495 23.830 1.00 57.19 366 LYS A O 1
ATOM 3022 N N . LYS A 1 367 ? -34.033 -35.827 24.067 1.00 49.97 367 LYS A N 1
ATOM 3023 C CA . LYS A 1 367 ? -33.347 -35.933 22.769 1.00 49.97 367 LYS A CA 1
ATOM 3024 C C . LYS A 1 367 ? -32.055 -36.710 22.953 1.00 49.97 367 LYS A C 1
ATOM 3026 O O . LYS A 1 367 ? -31.679 -37.413 21.995 1.00 49.97 367 LYS A O 1
#

Radius of gyration: 37.83 Å; Cα contacts (8 Å, |Δi|>4): 160; chains: 1; bounding box: 70×116×79 Å

Solvent-accessible surface area (backbone atoms only — not comparable to full-atom values): 21832 Å² total; per-residue (Å²): 128,69,67,66,59,54,56,53,42,51,49,47,45,50,52,40,54,44,55,58,70,50,82,88,54,64,68,51,53,52,50,52,51,52,54,52,53,61,62,41,56,63,48,73,70,42,87,70,67,45,67,59,54,46,52,50,50,35,54,50,44,29,52,50,30,54,76,66,60,66,52,56,81,67,46,24,52,50,50,36,48,51,53,42,58,70,66,68,44,86,81,67,51,66,65,59,55,51,52,49,50,53,53,48,54,53,48,36,35,65,76,65,74,46,86,76,52,73,64,54,54,49,40,51,50,51,40,50,54,51,47,48,55,73,72,42,93,42,75,70,59,34,51,54,53,50,49,49,54,51,49,51,50,51,53,53,57,67,46,54,80,49,48,65,56,54,50,49,52,50,52,50,51,51,49,53,50,51,48,52,50,45,64,65,45,44,61,56,52,53,48,51,53,48,48,55,56,47,56,67,58,55,76,75,61,76,94,79,92,81,84,91,84,79,87,82,87,68,87,74,63,66,65,60,55,52,52,52,53,51,52,51,50,53,54,50,50,54,50,50,52,54,51,53,64,71,48,68,88,71,76,72,84,72,87,82,86,84,79,83,83,78,86,79,69,94,73,81,82,62,77,79,70,76,74,68,81,80,77,82,56,89,52,70,57,54,34,50,51,53,50,48,47,70,73,35,53,87,86,76,28,70,57,93,91,57,51,72,59,57,42,41,50,43,41,42,71,78,65,70,43,95,64,72,47,65,54,52,42,50,42,48,51,41,64,71,77,44,93,66,87,56,68,65,52,47,50,54,39,50,51,54,55,46,51,55,52,52,52,51,56,52,55,67,69,76,108

Mean predicted aligned error: 22.03 Å